Protein AF-0000000083435260 (afdb_homodimer)

Nearest PDB structures (foldseek):
  2j3t-assembly1_D  TM=7.917E-01  e=2.035E-07  Homo sapiens
  3t1q-assembly1_B  TM=6.056E-01  e=2.292E-03  Thermus thermophilus HB8
  3t1r-assembly2_C  TM=6.112E-01  e=1.069E-03  Thermus thermophilus HB8
  3t1x-assembly1_A-2  TM=5.931E-01  e=9.506E-04  Thermus thermophilus HB8
  1j3w-assembly1_B  TM=6.235E-01  e=2.038E-03  Thermus thermophilus HB8

Foldseek 3Di:
DWAKKWKAAQVQATDDIDGPDPPHDDDDPVVNRVVSNVQNVQQVVQQVVDPDGDNGDQKDDDPFWIKGWDADPNRMIMIIIGGPVQDSVNVVVVVVVCVVCVVPVVVVVVVVVD/DWAKKWKAAQVQATDDIDGPDPPHDDDDPVVNRVVSNVQNVQQVVQQVVDPDGDNGDQKDDDPFWIKGWDADPNRMIMIIIGGPVCDSVNVVVVVVVCVVCVVVVVVVVVVVVD

Organism: Bremia lactucae (NCBI:txid4779)

Sequence (228 aa):
MLFSLYIINKAGGLVYQQDLSPLAPKLSSNDHLRLGSTFHSMHAIAALAAPTNSGGIDSLETSTFRLQCLQTLTGIKFFITAALVYNIVLLEPILRVGDANPLQSLQHQSQSIYMLFSLYIINKAGGLVYQQDLSPLAPKLSSNDHLRLGSTFHSMHAIAALAAPTNSGGIDSLETSTFRLQCLQTLTGIKFFITAALVYNIVLLEPILRVGDANPLQSLQHQSQSIY

Secon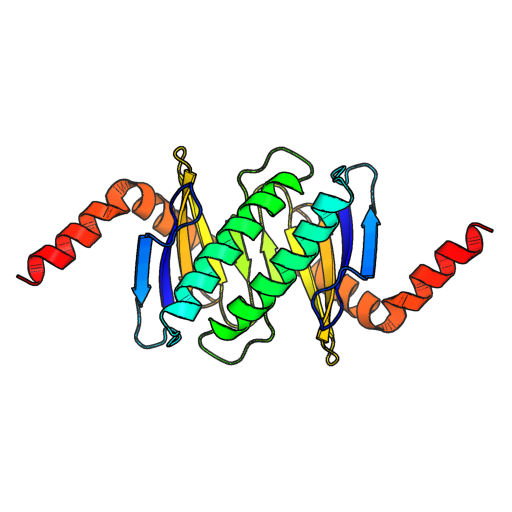dary structure (DSSP, 8-state):
-EEEEEEE-TTS-EEEEEE-STTS----HHHHHHHHHHHHHHHHHHHHTSSS---SEEEEEESS-EEEEEE-TTS-EEEEEE-TTS-HHHHHHHHHHHHHSHHHHHHHHHHTT-/-EEEEEEE-TTS-EEEEEE-STTS----HHHHHHHHHHHHHHHHHHHHTSSS----EEEEEESS-EEEEEE-TTS-EEEEEE-TTS-HHHHHHHHHHHHHSHHHHHHHHHHTT-

InterPro domains:
  IPR007233 Trafficking protein particle complex subunit [PF04099] (3-83)
  IPR007233 Trafficking protein particle complex subunit [PTHR23249] (2-84)
  IPR007233 Trafficking protein particle complex subunit [SM01399] (2-106)
  IPR011012 Longin-like domain superfamily [SSF64356] (3-84)

pLDDT: mean 81.81, std 23.99, range [28.19, 98.81]

Radius of gyration: 18.2 Å; Cα contacts (8 Å, |Δi|>4): 423; chains: 2; bounding box: 41×62×37 Å

Structure (mmCIF, N/CA/C/O backbone):
data_AF-0000000083435260-model_v1
#
loop_
_entity.id
_entity.type
_entity.pdbx_description
1 polymer 'Trafficking protein particle complex subunit'
#
loop_
_atom_site.group_PDB
_atom_site.id
_atom_site.type_symbol
_atom_site.label_atom_id
_atom_site.label_alt_id
_atom_site.label_comp_id
_atom_site.label_asym_id
_atom_site.label_entity_id
_atom_site.label_seq_id
_atom_site.pdbx_PDB_ins_code
_atom_site.Cartn_x
_atom_site.Cartn_y
_atom_site.Cartn_z
_atom_site.occupancy
_atom_site.B_iso_or_equiv
_atom_site.auth_seq_id
_atom_site.auth_comp_id
_atom_site.auth_asym_id
_atom_site.auth_atom_id
_atom_site.pdbx_PDB_model_num
ATOM 1 N N . MET A 1 1 ? 0.155 7.91 18.312 1 87.25 1 MET A N 1
ATOM 2 C CA . MET A 1 1 ? 0.175 9.258 17.734 1 87.25 1 MET A CA 1
ATOM 3 C C . MET A 1 1 ? -0.28 9.234 16.281 1 87.25 1 MET A C 1
ATOM 5 O O . MET A 1 1 ? 0.116 8.359 15.516 1 87.25 1 MET A O 1
ATOM 9 N N . LEU A 1 2 ? -1.187 10.148 15.953 1 90.62 2 LEU A N 1
ATOM 10 C CA . LEU A 1 2 ? -1.714 10.289 14.602 1 90.62 2 LEU A CA 1
ATOM 11 C C . LEU A 1 2 ? -0.931 11.336 13.82 1 90.62 2 LEU A C 1
ATOM 13 O O . LEU A 1 2 ? -0.544 12.367 14.367 1 90.62 2 LEU A O 1
ATOM 17 N N . PHE A 1 3 ? -0.729 11.062 12.578 1 95.62 3 PHE A N 1
ATOM 18 C CA . PHE A 1 3 ? 0.102 11.977 11.797 1 95.62 3 PHE A CA 1
ATOM 19 C C . PHE A 1 3 ? -0.744 12.766 10.812 1 95.62 3 PHE A C 1
ATOM 21 O O . PHE A 1 3 ? -0.75 14 10.844 1 95.62 3 PHE A O 1
ATOM 28 N N . SER A 1 4 ? -1.44 12.109 9.914 1 95.75 4 SER A N 1
ATOM 29 C CA . SER A 1 4 ? -2.18 12.812 8.867 1 95.75 4 SER A CA 1
ATOM 30 C C . SER A 1 4 ? -3.455 12.062 8.492 1 95.75 4 SER A C 1
ATOM 32 O O . SER A 1 4 ? -3.521 10.836 8.617 1 95.75 4 SER A O 1
ATOM 34 N N . LEU A 1 5 ? -4.43 12.859 8.023 1 94.88 5 LEU A N 1
ATOM 35 C CA . LEU A 1 5 ? -5.699 12.352 7.508 1 94.88 5 LEU A CA 1
ATOM 36 C C . LEU A 1 5 ? -5.859 12.695 6.031 1 94.88 5 LEU A C 1
ATOM 38 O O . LEU A 1 5 ? -5.562 13.812 5.613 1 94.88 5 LEU A O 1
ATOM 42 N N . TYR A 1 6 ? -6.293 11.719 5.27 1 97.25 6 TYR A N 1
ATOM 43 C CA . TYR A 1 6 ? -6.543 11.906 3.844 1 97.25 6 TYR A CA 1
ATOM 44 C C . TYR A 1 6 ? -7.938 11.422 3.465 1 97.25 6 TYR A C 1
ATOM 46 O O . TYR A 1 6 ? -8.414 10.414 3.984 1 97.25 6 TYR A O 1
ATOM 54 N N . ILE A 1 7 ? -8.531 12.133 2.51 1 96.38 7 ILE A N 1
ATOM 55 C CA . ILE A 1 7 ? -9.781 11.703 1.905 1 96.38 7 ILE A CA 1
ATOM 56 C C . ILE A 1 7 ? -9.656 11.711 0.384 1 96.38 7 ILE A C 1
ATOM 58 O O . ILE A 1 7 ? -9.273 12.727 -0.207 1 96.38 7 ILE A O 1
ATOM 62 N N . ILE A 1 8 ? -9.969 10.609 -0.188 1 98.31 8 ILE A N 1
ATOM 63 C CA . ILE A 1 8 ? -9.891 10.445 -1.636 1 98.31 8 ILE A CA 1
ATOM 64 C C . ILE A 1 8 ? -11.273 10.094 -2.189 1 98.31 8 ILE A C 1
ATOM 66 O O . ILE A 1 8 ? -11.961 9.219 -1.654 1 98.31 8 ILE A O 1
ATOM 70 N N . ASN A 1 9 ? -11.656 10.789 -3.25 1 97.75 9 ASN A N 1
ATOM 71 C CA . ASN A 1 9 ? -12.953 10.469 -3.83 1 97.75 9 ASN A CA 1
ATOM 72 C 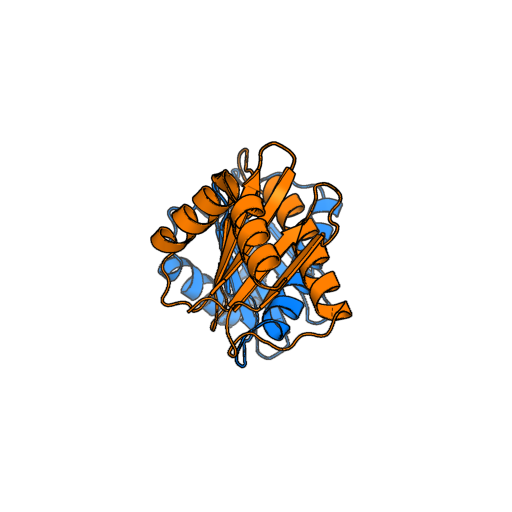C . ASN A 1 9 ? -12.875 9.242 -4.742 1 97.75 9 ASN A C 1
ATOM 74 O O . ASN A 1 9 ? -11.805 8.664 -4.914 1 97.75 9 ASN A O 1
ATOM 78 N N . LYS A 1 10 ? -14.047 8.891 -5.352 1 96.56 10 LYS A N 1
ATOM 79 C CA . LYS A 1 10 ? -14.156 7.648 -6.117 1 96.56 10 LYS A CA 1
ATOM 80 C C . LYS A 1 10 ? -13.312 7.711 -7.387 1 96.56 10 LYS A C 1
ATOM 82 O O . LYS A 1 10 ? -12.867 6.68 -7.895 1 96.56 10 LYS A O 1
ATOM 87 N N . ALA A 1 11 ? -13.016 8.922 -7.855 1 97.5 11 ALA A N 1
ATOM 88 C CA . ALA A 1 11 ? -12.266 9.094 -9.094 1 97.5 11 ALA A CA 1
ATOM 89 C C . ALA A 1 11 ? -10.766 9.125 -8.82 1 97.5 11 ALA A C 1
ATOM 91 O O . ALA A 1 11 ? -9.953 9.188 -9.758 1 97.5 11 ALA A O 1
ATOM 92 N N . GLY A 1 12 ? -10.344 9.094 -7.582 1 97.56 12 GLY A N 1
ATOM 93 C CA . GLY A 1 12 ? -8.938 9.07 -7.219 1 97.56 12 GLY A CA 1
ATOM 94 C C . GLY A 1 12 ? -8.383 10.445 -6.887 1 97.56 12 GLY A C 1
ATOM 95 O O . GLY A 1 12 ? -7.176 10.602 -6.672 1 97.56 12 GLY A O 1
ATOM 96 N N . GLY A 1 13 ? -9.211 11.383 -6.742 1 98.12 13 GLY A N 1
ATOM 97 C CA . GLY A 1 13 ? -8.781 12.734 -6.41 1 98.12 13 GLY A CA 1
ATOM 98 C C . GLY A 1 13 ? -8.617 12.961 -4.918 1 98.12 13 GLY A C 1
ATOM 99 O O . GLY A 1 13 ? -9.477 12.562 -4.129 1 98.12 13 GLY A O 1
ATOM 100 N N . LEU A 1 14 ? -7.59 13.617 -4.523 1 98.19 14 LEU A N 1
ATOM 101 C CA . LEU A 1 14 ? -7.398 14.023 -3.135 1 98.19 14 LEU A CA 1
ATOM 102 C C . LEU A 1 14 ? -8.312 15.188 -2.775 1 98.19 14 LEU A C 1
ATOM 104 O O . LEU A 1 14 ? -8.117 16.312 -3.246 1 98.19 14 LEU A O 1
ATOM 108 N N . VAL A 1 15 ? -9.234 14.898 -1.899 1 97.31 15 VAL A N 1
ATOM 109 C CA . VAL A 1 15 ? -10.266 15.883 -1.592 1 97.31 15 VAL A CA 1
ATOM 110 C C . VAL A 1 15 ? -9.898 16.641 -0.318 1 97.31 15 VAL A C 1
ATOM 112 O O . VAL A 1 15 ? -10.344 17.781 -0.117 1 97.31 15 VAL A O 1
ATOM 115 N N . TYR A 1 16 ? -9.156 15.992 0.531 1 96.12 16 TYR A N 1
ATOM 116 C CA . TYR A 1 16 ? -8.859 16.578 1.837 1 96.12 16 TYR A CA 1
ATOM 117 C C . TYR A 1 16 ? -7.59 15.977 2.426 1 96.12 16 TYR A C 1
ATOM 119 O O . TYR A 1 16 ? -7.34 14.773 2.289 1 96.12 16 TYR A O 1
ATOM 127 N N . GLN A 1 17 ? -6.805 16.828 2.947 1 97.38 17 GLN A N 1
ATOM 128 C CA . GLN A 1 17 ? -5.609 16.422 3.676 1 97.38 17 GLN A CA 1
ATOM 129 C C . GLN A 1 17 ? -5.383 17.297 4.906 1 97.38 17 GLN A C 1
ATOM 131 O O . GLN A 1 17 ? -5.547 18.516 4.844 1 97.38 17 GLN A O 1
ATOM 136 N N . GLN A 1 18 ? -5.105 16.672 6.047 1 95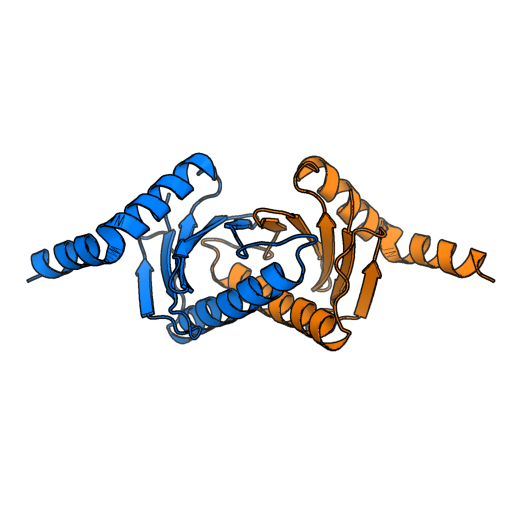.25 18 GLN A N 1
ATOM 137 C CA . GLN A 1 18 ? -4.84 17.422 7.266 1 95.25 18 GLN A CA 1
ATOM 138 C C . GLN A 1 18 ? -3.764 16.75 8.109 1 95.25 18 GLN A C 1
ATOM 140 O O . GLN A 1 18 ? -3.828 15.547 8.359 1 95.25 18 GLN A O 1
ATOM 145 N N . ASP A 1 19 ? -2.789 17.562 8.539 1 95.69 19 ASP A N 1
ATOM 146 C CA . ASP A 1 19 ? -1.837 17.078 9.531 1 95.69 19 ASP A CA 1
ATOM 147 C C . ASP A 1 19 ? -2.438 17.109 10.938 1 95.69 19 ASP A C 1
ATOM 149 O O . ASP A 1 19 ? -2.93 18.156 11.383 1 95.69 19 ASP A O 1
ATOM 153 N N . LEU A 1 20 ? -2.359 16.016 11.641 1 93 20 LEU A N 1
ATOM 154 C CA . LEU A 1 20 ? -3.043 15.875 12.922 1 93 20 LEU A CA 1
ATOM 155 C C . LEU A 1 20 ? -2.084 16.125 14.078 1 93 20 LEU A C 1
ATOM 157 O O . LEU A 1 20 ? -2.51 16.219 15.234 1 93 20 LEU A O 1
ATOM 161 N N . SER A 1 21 ? -0.852 16.188 13.828 1 90.88 21 SER A N 1
ATOM 162 C CA . SER A 1 21 ? 0.165 16.453 14.844 1 90.88 21 SER A CA 1
ATOM 163 C C . SER A 1 21 ? 1.384 17.141 14.242 1 90.88 21 SER A C 1
ATOM 165 O O . SER A 1 21 ? 1.621 17.047 13.031 1 90.88 21 SER A O 1
ATOM 167 N N . PRO A 1 22 ? 2.137 17.844 15.086 1 94.25 22 PRO A N 1
ATOM 168 C CA . PRO A 1 22 ? 3.354 18.484 14.586 1 94.25 22 PRO A CA 1
ATOM 169 C C . PRO A 1 22 ? 4.391 17.484 14.086 1 94.25 22 PRO A C 1
ATOM 171 O O . PRO A 1 22 ? 5.336 17.859 13.391 1 94.25 22 PRO A O 1
ATOM 174 N N . LEU A 1 23 ? 4.207 16.219 14.383 1 92.19 23 LEU A N 1
ATOM 175 C CA . LEU A 1 23 ? 5.164 15.195 13.984 1 92.19 23 LEU A CA 1
ATOM 176 C C . LEU A 1 23 ? 4.832 14.648 12.602 1 92.19 23 LEU A C 1
ATOM 178 O O . LEU A 1 23 ? 5.59 13.844 12.055 1 92.19 23 LEU A O 1
ATOM 182 N N . ALA A 1 24 ? 3.781 15.133 12.109 1 95.31 24 ALA A N 1
ATOM 183 C CA . ALA A 1 24 ? 3.443 14.727 10.75 1 95.31 24 ALA A CA 1
ATOM 184 C C . ALA A 1 24 ? 4.512 15.188 9.758 1 95.31 24 ALA A C 1
ATOM 186 O O . ALA A 1 24 ? 5.016 16.312 9.852 1 95.31 24 ALA A O 1
ATOM 187 N N . PRO A 1 25 ? 4.816 14.234 8.805 1 95.25 25 PRO A N 1
ATOM 188 C CA . PRO A 1 25 ? 5.797 14.656 7.801 1 95.25 25 PRO A CA 1
ATOM 189 C C . PRO A 1 25 ? 5.344 15.883 7.016 1 95.25 25 PRO A C 1
ATOM 191 O O . PRO A 1 25 ? 4.156 16.031 6.715 1 95.25 25 PRO A O 1
ATOM 194 N N . LYS A 1 26 ? 6.328 16.75 6.73 1 94.25 26 LYS A N 1
ATOM 195 C CA . LYS A 1 26 ? 6.023 17.938 5.941 1 94.25 26 LYS A CA 1
ATOM 196 C C . LYS A 1 26 ? 6.184 17.672 4.449 1 94.25 26 LYS A C 1
ATOM 198 O O . LYS A 1 26 ? 7.238 17.938 3.871 1 94.25 26 LYS A O 1
ATOM 203 N N . LEU A 1 27 ? 5.137 17.25 3.793 1 97.19 27 LEU A N 1
ATOM 204 C CA . LEU A 1 27 ? 5.113 16.969 2.363 1 97.19 27 LEU A CA 1
ATOM 205 C C . LEU A 1 27 ? 4.688 18.203 1.569 1 97.19 27 LEU A C 1
ATOM 207 O O . LEU A 1 27 ? 3.947 19.047 2.076 1 97.19 27 LEU A O 1
ATOM 211 N N . SER A 1 28 ? 5.207 18.297 0.371 1 97.69 28 SER A N 1
ATOM 212 C CA . SER A 1 28 ? 4.703 19.328 -0.536 1 97.69 28 SER A CA 1
ATOM 213 C C . SER A 1 28 ? 3.279 19.016 -0.986 1 97.69 28 SER A C 1
ATOM 215 O O . SER A 1 28 ? 2.812 17.875 -0.854 1 97.69 28 SER A O 1
ATOM 217 N N . SER A 1 29 ? 2.613 19.984 -1.55 1 97.19 29 SER A N 1
ATOM 218 C CA . SER A 1 29 ? 1.283 19.766 -2.109 1 97.19 29 SER A CA 1
ATOM 219 C C . SER A 1 29 ? 1.306 18.688 -3.189 1 97.19 29 SER A C 1
ATOM 221 O O . SER A 1 29 ? 0.417 17.828 -3.242 1 97.19 29 SER A O 1
ATOM 223 N N . ASN A 1 30 ? 2.316 18.781 -3.986 1 97.19 30 ASN A N 1
ATOM 224 C CA . ASN A 1 30 ? 2.463 17.797 -5.039 1 97.19 30 ASN A CA 1
ATOM 225 C C . ASN A 1 30 ? 2.658 16.391 -4.465 1 97.19 30 ASN A C 1
ATOM 227 O O . ASN A 1 30 ? 2.133 15.414 -5.004 1 97.19 30 ASN A O 1
ATOM 231 N N . ASP A 1 31 ? 3.383 16.266 -3.355 1 98.19 31 ASP A N 1
ATOM 232 C CA . ASP A 1 31 ? 3.619 14.961 -2.734 1 98.19 31 ASP A CA 1
ATOM 233 C C . ASP A 1 31 ? 2.338 14.406 -2.111 1 98.19 31 ASP A C 1
ATOM 235 O O . ASP A 1 31 ? 2.096 13.195 -2.145 1 98.19 31 ASP A O 1
ATOM 239 N N . HIS A 1 32 ? 1.536 15.258 -1.542 1 98.38 32 HIS A N 1
ATOM 240 C CA . HIS A 1 32 ? 0.242 14.82 -1.031 1 98.38 32 HIS A CA 1
ATOM 241 C C . HIS A 1 32 ? -0.64 14.281 -2.152 1 98.38 32 HIS A C 1
ATOM 243 O O . HIS A 1 32 ? -1.275 13.242 -2 1 98.38 32 HIS A O 1
ATOM 249 N N . LEU A 1 33 ? -0.598 15.016 -3.254 1 98.44 33 LEU A N 1
ATOM 250 C CA . LEU A 1 33 ? -1.378 14.586 -4.41 1 98.44 33 LEU A CA 1
ATOM 251 C C . LEU A 1 33 ? -0.883 13.234 -4.926 1 98.44 33 LEU A C 1
ATOM 253 O O . LEU A 1 33 ? -1.687 12.359 -5.25 1 98.44 33 LEU A O 1
ATOM 257 N N . ARG A 1 34 ? 0.406 13.125 -5 1 98.56 34 ARG A N 1
ATOM 258 C CA . ARG A 1 34 ? 1.015 11.867 -5.43 1 98.56 34 ARG A CA 1
ATOM 259 C C . ARG A 1 34 ? 0.643 10.727 -4.484 1 98.56 34 ARG A C 1
ATOM 261 O O . ARG A 1 34 ? 0.301 9.633 -4.934 1 98.56 34 ARG A O 1
ATOM 268 N N . LEU A 1 35 ? 0.691 10.945 -3.215 1 98.62 35 LEU A N 1
ATOM 269 C CA . LEU A 1 35 ? 0.348 9.938 -2.219 1 98.62 35 LEU A CA 1
ATOM 270 C C . LEU A 1 35 ? -1.094 9.469 -2.391 1 98.62 35 LEU A C 1
ATOM 272 O O . LEU A 1 35 ? -1.363 8.266 -2.406 1 98.62 35 LEU A O 1
ATOM 276 N N . GLY A 1 36 ? -1.958 10.453 -2.594 1 98.62 36 GLY A N 1
ATOM 277 C CA . GLY A 1 36 ? -3.361 10.117 -2.777 1 98.62 36 GLY A CA 1
ATOM 278 C C . GLY A 1 36 ? -3.619 9.312 -4.035 1 98.62 36 GLY A C 1
ATOM 279 O O . GLY A 1 36 ? -4.309 8.289 -3.992 1 98.62 36 GLY A O 1
ATOM 280 N N . SER A 1 37 ? -3.061 9.75 -5.094 1 98.69 37 SER A N 1
ATOM 281 C CA . SER A 1 37 ? -3.311 9.109 -6.383 1 98.69 37 SER A CA 1
ATOM 282 C C . SER A 1 37 ? -2.695 7.719 -6.438 1 98.69 37 SER A C 1
ATOM 284 O O . SER A 1 37 ? -3.32 6.777 -6.926 1 98.69 37 SER A O 1
ATOM 286 N N . THR A 1 38 ? -1.497 7.555 -5.98 1 98.62 38 THR A N 1
ATOM 287 C CA . THR A 1 38 ? -0.836 6.254 -5.992 1 98.62 38 THR A CA 1
ATOM 288 C C . THR A 1 38 ? -1.547 5.277 -5.062 1 98.62 38 THR A C 1
ATOM 290 O O . THR A 1 38 ? -1.682 4.094 -5.379 1 98.62 38 THR A O 1
ATOM 293 N N . PHE A 1 39 ? -1.992 5.758 -3.939 1 98.69 39 PHE A N 1
ATOM 294 C CA . PHE A 1 39 ? -2.764 4.91 -3.039 1 98.69 39 PHE A CA 1
ATOM 295 C C . PHE A 1 39 ? -4.039 4.426 -3.713 1 98.69 39 PHE A C 1
ATOM 297 O O . PHE A 1 39 ? -4.391 3.248 -3.613 1 98.69 39 PHE A O 1
ATOM 304 N N . HIS A 1 40 ? -4.691 5.359 -4.348 1 98.81 40 HIS A N 1
ATOM 305 C CA . HIS A 1 40 ? -5.914 4.992 -5.051 1 98.81 40 HIS A CA 1
ATOM 306 C C . HIS A 1 40 ? -5.656 3.871 -6.055 1 98.81 40 HIS A C 1
ATOM 308 O O . HIS A 1 40 ? -6.395 2.887 -6.098 1 98.81 40 HIS A O 1
ATOM 314 N N . SER A 1 41 ? -4.668 4.047 -6.863 1 98.62 41 SER A N 1
ATOM 315 C CA . SER A 1 41 ? -4.324 3.043 -7.863 1 98.62 41 SER A CA 1
ATOM 316 C C . SER A 1 41 ? -3.957 1.714 -7.211 1 98.62 41 SER A C 1
ATOM 318 O O . SER A 1 41 ? -4.379 0.652 -7.672 1 98.62 41 SER A O 1
ATOM 320 N N . MET A 1 42 ? -3.199 1.761 -6.148 1 98.5 42 MET A N 1
ATOM 321 C CA . MET A 1 42 ? -2.773 0.562 -5.434 1 98.5 42 MET A CA 1
ATOM 322 C C . MET A 1 42 ? -3.965 -0.146 -4.797 1 98.5 42 MET A C 1
ATOM 324 O O . MET A 1 42 ? -4.062 -1.373 -4.848 1 98.5 42 MET A O 1
ATOM 328 N N . HIS A 1 43 ? -4.816 0.644 -4.172 1 98.56 43 HIS A N 1
ATOM 329 C CA . HIS A 1 43 ? -6.043 0.119 -3.586 1 98.56 43 HIS A CA 1
ATOM 330 C C . HIS A 1 43 ? -6.855 -0.665 -4.613 1 98.56 43 HIS A C 1
ATOM 332 O O . HIS A 1 43 ? -7.312 -1.774 -4.332 1 98.56 43 HIS A O 1
ATOM 338 N N . ALA A 1 44 ? -7.004 -0.103 -5.746 1 97.94 44 ALA A N 1
ATOM 339 C CA . ALA A 1 44 ? -7.785 -0.732 -6.812 1 97.94 44 ALA A CA 1
ATOM 340 C C . ALA A 1 44 ? -7.125 -2.025 -7.281 1 97.94 44 ALA A C 1
ATOM 342 O O . ALA A 1 44 ? -7.785 -3.059 -7.402 1 97.94 44 ALA A O 1
ATOM 343 N N . ILE A 1 45 ? -5.879 -1.983 -7.57 1 98.38 45 ILE A N 1
ATOM 344 C CA . ILE A 1 45 ? -5.223 -3.162 -8.125 1 98.38 45 ILE A CA 1
ATOM 345 C C . ILE A 1 45 ? -5.086 -4.234 -7.043 1 98.38 45 ILE A C 1
ATOM 347 O O . ILE A 1 45 ? -5.129 -5.43 -7.336 1 98.38 45 ILE A O 1
ATOM 351 N N . ALA A 1 46 ? -4.949 -3.854 -5.793 1 98.25 46 ALA A N 1
ATOM 352 C CA . ALA A 1 46 ? -4.938 -4.82 -4.695 1 98.25 46 ALA A CA 1
ATOM 353 C C . ALA A 1 46 ? -6.254 -5.586 -4.625 1 98.25 46 ALA A C 1
ATOM 355 O O . ALA A 1 46 ? -6.266 -6.789 -4.352 1 98.25 46 ALA A O 1
ATOM 356 N N . ALA A 1 47 ? -7.344 -4.852 -4.855 1 97.38 47 ALA A N 1
ATOM 357 C CA . ALA A 1 47 ? -8.641 -5.523 -4.879 1 97.38 47 ALA A CA 1
ATOM 358 C C . ALA A 1 47 ? -8.695 -6.562 -5.996 1 97.38 47 ALA A C 1
ATOM 360 O O . ALA A 1 47 ? -9.203 -7.668 -5.797 1 97.38 47 ALA A O 1
ATOM 361 N N . LEU A 1 48 ? -8.172 -6.176 -7.113 1 96.44 48 LEU A N 1
ATOM 362 C CA . LEU A 1 48 ? -8.156 -7.07 -8.266 1 96.44 48 LEU A CA 1
ATOM 363 C C . LEU A 1 48 ? -7.246 -8.273 -8.008 1 96.44 48 LEU A C 1
ATOM 365 O O . LEU A 1 48 ? -7.527 -9.375 -8.469 1 96.44 48 LEU A O 1
ATOM 369 N N . ALA A 1 49 ? -6.16 -8.07 -7.258 1 97.19 49 ALA A N 1
ATOM 370 C CA . ALA A 1 49 ? -5.137 -9.086 -7.031 1 97.19 49 ALA A CA 1
ATOM 371 C C . ALA A 1 49 ? -5.523 -10.008 -5.875 1 97.19 49 ALA A C 1
ATOM 373 O O . ALA A 1 49 ? -4.73 -10.844 -5.449 1 97.19 49 ALA A O 1
ATOM 374 N N . ALA A 1 50 ? -6.66 -9.852 -5.328 1 96.38 50 ALA A N 1
ATOM 375 C CA . ALA A 1 50 ? -7.125 -10.68 -4.219 1 96.38 50 ALA A CA 1
ATOM 376 C C . ALA A 1 50 ? -7.582 -12.047 -4.703 1 96.38 50 ALA A C 1
ATOM 378 O O . ALA A 1 50 ? -8.148 -12.172 -5.793 1 96.38 50 ALA A O 1
ATOM 379 N N . PRO A 1 51 ? -7.324 -13.094 -3.938 1 94.69 51 PRO A N 1
ATOM 380 C CA . PRO A 1 51 ? -7.758 -14.438 -4.332 1 94.69 51 PRO A CA 1
ATOM 381 C C . PRO A 1 51 ? -9.273 -14.586 -4.355 1 94.69 51 PRO A C 1
ATOM 383 O O . PRO A 1 51 ? -9.805 -15.477 -5.027 1 94.69 51 PRO A O 1
ATOM 386 N N . THR A 1 52 ? -9.922 -13.812 -3.516 1 94.06 52 THR A N 1
ATOM 387 C CA . THR A 1 52 ? -11.375 -13.703 -3.486 1 94.06 52 THR A CA 1
ATOM 388 C C . THR A 1 52 ? -11.805 -12.242 -3.469 1 94.06 52 THR A C 1
ATOM 390 O O . THR A 1 52 ? -10.961 -11.344 -3.451 1 94.06 52 THR A O 1
ATOM 393 N N . ASN A 1 53 ? -13.055 -12.016 -3.477 1 93.12 53 ASN A N 1
ATOM 394 C CA . ASN A 1 53 ? -13.523 -10.633 -3.463 1 93.12 53 ASN A CA 1
ATOM 395 C C . ASN A 1 53 ? -12.953 -9.859 -2.279 1 93.12 53 ASN A C 1
ATOM 397 O O . ASN A 1 53 ? -12.945 -10.352 -1.151 1 93.12 53 ASN A O 1
ATOM 401 N N . SER A 1 54 ? -12.43 -8.719 -2.605 1 92.94 54 SER A N 1
ATOM 402 C CA . SER A 1 54 ? -11.867 -7.836 -1.594 1 92.94 54 SER A CA 1
ATOM 403 C C . SER A 1 54 ? -12.211 -6.379 -1.879 1 92.94 54 SER A C 1
ATOM 405 O O . SER A 1 54 ? -12.359 -5.984 -3.037 1 92.94 54 SER A O 1
ATOM 407 N N . GLY A 1 55 ? -12.281 -5.598 -0.876 1 94.44 55 GLY A N 1
ATOM 408 C CA . GLY A 1 55 ? -12.586 -4.184 -1.013 1 94.44 55 GLY A CA 1
ATOM 409 C C . GLY A 1 55 ? -11.352 -3.332 -1.259 1 94.44 55 GLY A C 1
ATOM 410 O O . GLY A 1 55 ? -11.461 -2.129 -1.503 1 94.44 55 GLY A O 1
ATOM 411 N N . GLY A 1 56 ? -10.203 -3.953 -1.217 1 97.31 56 GLY A N 1
ATOM 412 C CA . GLY A 1 56 ? -8.969 -3.188 -1.345 1 97.31 56 GLY A CA 1
ATOM 413 C C . GLY A 1 56 ? -8.133 -3.186 -0.079 1 97.31 56 GLY A C 1
ATOM 414 O O . GLY A 1 56 ? -8.188 -4.133 0.709 1 97.31 56 GLY A O 1
ATOM 415 N N . ILE A 1 57 ? -7.359 -2.191 0.061 1 97.88 57 ILE A N 1
ATOM 416 C CA . ILE A 1 57 ? -6.371 -2.137 1.13 1 97.88 57 ILE A CA 1
ATOM 417 C C . ILE A 1 57 ? -7.039 -1.704 2.432 1 97.88 57 ILE A C 1
ATOM 419 O O . ILE A 1 57 ? -7.75 -0.695 2.469 1 97.88 57 ILE A O 1
ATOM 423 N N . ASP A 1 58 ? -6.719 -2.434 3.443 1 95.56 58 ASP A N 1
ATOM 424 C CA . ASP A 1 58 ? -7.168 -2.053 4.777 1 95.56 58 ASP A CA 1
ATOM 425 C C . ASP A 1 58 ? -6.062 -1.335 5.547 1 95.56 58 ASP A C 1
ATOM 427 O O . ASP A 1 58 ? -6.328 -0.385 6.285 1 95.56 58 ASP A O 1
ATOM 431 N N . SER A 1 59 ? -4.855 -1.827 5.348 1 95.25 59 SER A N 1
ATOM 432 C CA . SER A 1 59 ? -3.752 -1.218 6.078 1 95.25 59 SER A CA 1
ATOM 433 C C . SER A 1 59 ? -2.424 -1.442 5.363 1 95.25 59 SER A C 1
ATOM 435 O O . SER A 1 59 ? -2.305 -2.348 4.531 1 95.25 59 SER A O 1
ATOM 437 N N . LEU A 1 60 ? -1.544 -0.596 5.66 1 96.75 60 LEU A N 1
ATOM 438 C CA . LEU A 1 60 ? -0.168 -0.643 5.18 1 96.75 60 LEU A CA 1
ATOM 439 C C . LEU A 1 60 ? 0.809 -0.258 6.285 1 96.75 60 LEU A C 1
ATOM 441 O O . LEU A 1 60 ? 0.525 0.636 7.086 1 96.75 60 LEU A O 1
ATOM 445 N N . GLU A 1 61 ? 2.006 -0.94 6.262 1 95.12 61 GLU A N 1
ATOM 446 C CA . GLU A 1 61 ? 2.973 -0.668 7.32 1 95.12 61 GLU A CA 1
ATOM 447 C C . GLU A 1 61 ? 4.371 -0.457 6.75 1 95.12 61 GLU A C 1
ATOM 449 O O . GLU A 1 61 ? 4.785 -1.164 5.828 1 95.12 61 GLU A O 1
ATOM 454 N N . THR A 1 62 ? 4.973 0.495 7.309 1 96.38 62 THR A N 1
ATOM 455 C CA . THR A 1 62 ? 6.406 0.691 7.133 1 96.38 62 THR A CA 1
ATOM 456 C C . THR A 1 62 ? 7.152 0.439 8.438 1 96.38 62 THR A C 1
ATOM 458 O O . THR A 1 62 ? 6.562 -0.017 9.422 1 96.38 62 THR A O 1
ATOM 461 N N . SER A 1 63 ? 8.445 0.724 8.43 1 93.94 63 SER A N 1
ATOM 462 C CA . SER A 1 63 ? 9.219 0.57 9.656 1 93.94 63 SER A CA 1
ATOM 463 C C . SER A 1 63 ? 8.914 1.69 10.648 1 93.94 63 SER A C 1
ATOM 465 O O . SER A 1 63 ? 9.273 1.603 11.82 1 93.94 63 SER A O 1
ATOM 467 N N . THR A 1 64 ? 8.156 2.746 10.18 1 94.62 64 THR A N 1
ATOM 468 C CA . THR A 1 64 ? 8.07 3.9 11.062 1 94.62 64 THR A CA 1
ATOM 469 C C . THR A 1 64 ? 6.621 4.348 11.227 1 94.62 64 THR A C 1
ATOM 471 O O . THR A 1 64 ? 6.297 5.102 12.148 1 94.62 64 THR A O 1
ATOM 474 N N . PHE A 1 65 ? 5.73 3.85 10.305 1 94.38 65 PHE A N 1
ATOM 475 C CA . PHE A 1 65 ? 4.34 4.25 10.492 1 94.38 65 PHE A CA 1
ATOM 476 C C . PHE A 1 65 ? 3.396 3.223 9.883 1 94.38 65 PHE A C 1
ATOM 478 O O . PHE A 1 65 ? 3.832 2.314 9.172 1 94.38 65 PHE A O 1
ATOM 485 N N . ARG A 1 66 ? 2.129 3.426 10.211 1 94.19 66 ARG A N 1
ATOM 486 C CA . ARG A 1 66 ? 1.029 2.629 9.68 1 94.19 66 ARG A CA 1
ATOM 487 C C . ARG A 1 66 ? -0.026 3.518 9.023 1 94.19 66 ARG A C 1
ATOM 489 O O . ARG A 1 66 ? -0.303 4.617 9.508 1 94.19 66 ARG A O 1
ATOM 496 N N . LEU A 1 67 ? -0.546 2.988 7.918 1 96.06 67 LEU A N 1
ATOM 497 C CA . LEU A 1 67 ? -1.698 3.59 7.258 1 96.06 67 LEU A CA 1
ATOM 498 C C . LEU A 1 67 ? -2.924 2.689 7.371 1 96.06 67 LEU A C 1
ATOM 500 O O . LEU A 1 67 ? -2.855 1.499 7.055 1 96.06 67 LEU A O 1
ATOM 504 N N . GLN A 1 68 ? -3.969 3.234 7.918 1 94.06 68 GLN A N 1
ATOM 505 C CA . GLN A 1 68 ? -5.242 2.533 8.031 1 94.06 68 GLN A CA 1
ATOM 506 C C . GLN A 1 68 ? -6.301 3.172 7.137 1 94.06 68 GLN A C 1
ATOM 508 O O . GLN A 1 68 ? -6.504 4.387 7.176 1 94.06 68 GLN A O 1
ATOM 513 N N . CYS A 1 69 ? -6.98 2.281 6.387 1 96.31 69 CYS A N 1
ATOM 514 C CA . CYS A 1 69 ? -7.914 2.812 5.402 1 96.31 69 CYS A CA 1
ATOM 515 C C . CYS A 1 69 ? -9.32 2.262 5.629 1 96.31 69 CYS A C 1
ATOM 517 O O . CYS A 1 69 ? -9.477 1.104 6.016 1 96.31 69 CYS A O 1
ATOM 519 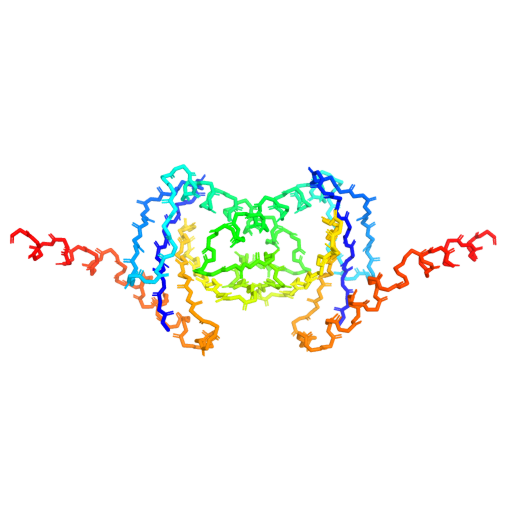N N . LEU A 1 70 ? -10.297 3.088 5.434 1 91.88 70 LEU A N 1
ATOM 520 C CA . LEU A 1 70 ? -11.703 2.713 5.355 1 91.88 70 LEU A CA 1
ATOM 521 C C . LEU A 1 70 ? -12.328 3.236 4.07 1 91.88 70 LEU A C 1
ATOM 523 O O . LEU A 1 70 ? -12.227 4.426 3.76 1 91.88 70 LEU A O 1
ATOM 527 N N . GLN A 1 71 ? -12.883 2.33 3.344 1 93.81 71 GLN A N 1
ATOM 528 C CA . GLN A 1 71 ? -13.609 2.74 2.146 1 93.81 71 GLN A CA 1
ATOM 529 C C . GLN A 1 71 ? -15.125 2.656 2.363 1 93.81 71 GLN A C 1
ATOM 531 O O . GLN A 1 71 ? -15.633 1.63 2.816 1 93.81 71 GLN A O 1
ATOM 536 N N . THR A 1 72 ? -15.836 3.766 2 1 93.44 72 THR A N 1
ATOM 537 C CA . THR A 1 72 ? -17.281 3.764 2.09 1 93.44 72 THR A CA 1
ATOM 538 C C . THR A 1 72 ? -17.906 3.039 0.895 1 93.44 72 THR A C 1
ATOM 540 O O . THR A 1 72 ? -17.203 2.709 -0.065 1 93.44 72 THR A O 1
ATOM 543 N N . LEU A 1 73 ? -19.25 2.82 0.94 1 89.75 73 LEU A N 1
ATOM 544 C CA . LEU A 1 73 ? -19.969 2.146 -0.135 1 89.75 73 LEU A CA 1
ATOM 545 C C . LEU A 1 73 ? -19.922 2.971 -1.418 1 89.75 73 LEU A C 1
ATOM 547 O O . LEU A 1 73 ? -19.922 2.416 -2.518 1 89.75 73 LEU A O 1
ATOM 551 N N . THR A 1 74 ? -19.781 4.309 -1.307 1 93.56 74 THR A N 1
ATOM 552 C CA . THR A 1 74 ? -19.781 5.191 -2.467 1 93.56 74 THR A CA 1
ATOM 553 C C . THR A 1 74 ? -18.391 5.289 -3.076 1 93.56 74 THR A C 1
ATOM 555 O O . THR A 1 74 ? -18.188 5.984 -4.074 1 93.56 74 THR A O 1
ATOM 558 N N . GLY A 1 75 ? -17.469 4.668 -2.482 1 94.25 75 GLY A N 1
ATOM 559 C CA . GLY A 1 75 ? -16.141 4.594 -3.0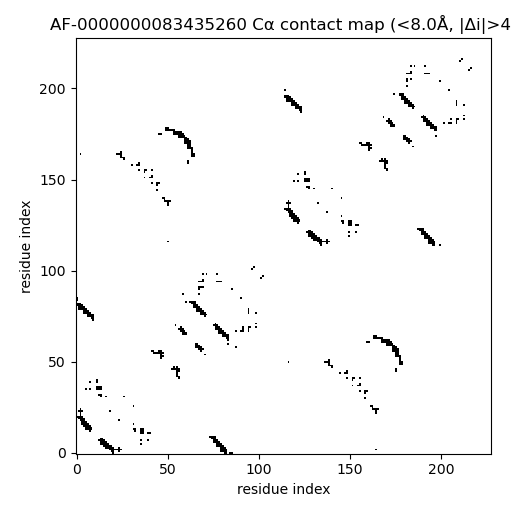61 1 94.25 75 GLY A CA 1
ATOM 560 C C . GLY A 1 75 ? -15.188 5.629 -2.498 1 94.25 75 GLY A C 1
ATOM 561 O O . GLY A 1 75 ? -14.055 5.762 -2.969 1 94.25 75 GLY A O 1
ATOM 562 N N . ILE A 1 76 ? -15.656 6.344 -1.442 1 95.5 76 ILE A N 1
ATOM 563 C CA . ILE A 1 76 ? -14.789 7.316 -0.783 1 95.5 76 ILE A CA 1
ATOM 564 C C . ILE A 1 76 ? -13.828 6.594 0.161 1 95.5 76 ILE A C 1
ATOM 566 O O . ILE A 1 76 ? -14.234 5.703 0.91 1 95.5 76 ILE A O 1
ATOM 570 N N . LYS A 1 77 ? -12.562 6.973 0.08 1 96.56 77 LYS A N 1
ATOM 571 C CA . LYS A 1 77 ? -11.555 6.367 0.94 1 96.56 77 LYS A CA 1
ATOM 572 C C . LYS A 1 77 ? -11.055 7.359 1.988 1 96.56 77 LYS A C 1
ATOM 574 O O . LYS A 1 77 ? -10.656 8.477 1.653 1 96.56 77 LYS A O 1
ATOM 579 N N . PHE A 1 78 ? -11.102 6.934 3.23 1 93 78 PHE A N 1
ATOM 580 C CA . PHE A 1 78 ? -10.477 7.641 4.344 1 93 78 PHE A CA 1
ATOM 581 C C . PHE A 1 78 ? -9.25 6.891 4.848 1 93 78 PHE A C 1
ATOM 583 O O . PHE A 1 78 ? -9.32 5.691 5.125 1 93 78 PHE A O 1
ATOM 590 N N . PHE A 1 79 ? -8.117 7.594 4.84 1 94.25 79 PHE A N 1
ATOM 591 C CA . PHE A 1 79 ? -7.031 6.891 5.516 1 94.25 79 PHE A CA 1
ATOM 592 C C . PHE A 1 79 ? -6.258 7.84 6.426 1 94.25 79 PHE A C 1
ATOM 594 O O . PHE A 1 79 ? -6.266 9.055 6.215 1 94.25 79 PHE A O 1
ATOM 601 N N . ILE A 1 80 ? -5.711 7.234 7.5 1 93.88 80 ILE A N 1
ATOM 602 C CA . ILE A 1 80 ? -4.922 7.934 8.508 1 93.88 80 ILE A CA 1
ATOM 603 C C . ILE A 1 80 ? -3.543 7.289 8.625 1 93.88 80 ILE A C 1
ATOM 605 O O . ILE A 1 80 ? -3.408 6.07 8.508 1 93.88 80 ILE A O 1
ATOM 609 N N . THR A 1 81 ? -2.553 8.094 8.773 1 95.88 81 THR A N 1
ATOM 610 C CA . THR A 1 81 ? -1.228 7.586 9.109 1 95.88 81 THR A CA 1
ATOM 611 C C . THR A 1 81 ? -0.931 7.809 10.594 1 95.88 81 THR A C 1
ATOM 613 O O . THR A 1 81 ? -1.313 8.828 11.164 1 95.88 81 THR A O 1
ATOM 616 N N . ALA A 1 82 ? -0.299 6.812 11.172 1 93.56 82 ALA A N 1
ATOM 617 C CA . ALA A 1 82 ? -0.082 6.855 12.617 1 93.56 82 ALA A CA 1
ATOM 618 C C . ALA A 1 82 ? 1.198 6.117 13 1 93.56 82 ALA A C 1
ATOM 620 O O . ALA A 1 82 ? 1.742 5.352 12.203 1 93.56 82 ALA A O 1
ATOM 621 N N . ALA A 1 83 ? 1.61 6.379 14.219 1 92.44 83 ALA A N 1
ATOM 622 C CA . ALA A 1 83 ? 2.736 5.625 14.766 1 92.44 83 ALA A CA 1
ATOM 623 C C . ALA A 1 83 ? 2.393 4.141 14.891 1 92.44 83 ALA A C 1
ATOM 625 O O . ALA A 1 83 ? 1.225 3.781 15.055 1 92.44 83 ALA A O 1
ATOM 626 N N . LEU A 1 84 ? 3.379 3.305 14.805 1 89.25 84 LEU A N 1
ATOM 627 C CA . LEU A 1 84 ? 3.203 1.857 14.758 1 89.25 84 LEU A CA 1
ATOM 628 C C . LEU A 1 84 ? 2.566 1.35 16.047 1 89.25 84 LEU A C 1
ATOM 630 O O . LEU A 1 84 ? 1.96 0.276 16.062 1 89.25 84 LEU A O 1
ATOM 634 N N . VAL A 1 85 ? 2.752 2.002 17.094 1 78.38 85 VAL A N 1
ATOM 635 C CA . VAL A 1 85 ? 2.252 1.564 18.391 1 78.38 85 VAL A CA 1
ATOM 636 C C . VAL A 1 85 ? 0.728 1.484 18.359 1 78.38 85 VAL A C 1
ATOM 638 O O . VAL A 1 85 ? 0.125 0.696 19.094 1 78.38 85 VAL A O 1
ATOM 641 N N . TYR A 1 86 ? 0.152 2.184 17.453 1 66.56 86 TYR A N 1
ATOM 642 C CA . TYR A 1 86 ? -1.303 2.172 17.344 1 66.56 86 TYR A CA 1
ATOM 643 C C . TYR A 1 86 ? -1.785 0.948 16.578 1 66.56 86 TYR A C 1
ATOM 645 O O . TYR A 1 86 ? -1.313 0.676 15.477 1 66.56 86 TYR A O 1
ATOM 653 N N . ASN A 1 87 ? -2.199 -0.062 17.234 1 57.91 87 ASN A N 1
ATOM 654 C CA . ASN A 1 87 ? -2.67 -1.287 16.609 1 57.91 87 ASN A CA 1
ATOM 655 C C . ASN A 1 87 ? -3.908 -1.034 15.75 1 57.91 87 ASN A C 1
ATOM 657 O O . ASN A 1 87 ? -4.609 -0.039 15.945 1 57.91 87 ASN A O 1
ATOM 661 N N . ILE A 1 88 ? -4.098 -1.812 14.742 1 56 88 ILE A N 1
ATOM 662 C CA . ILE A 1 88 ? -5.203 -1.765 13.789 1 56 88 ILE A CA 1
ATOM 663 C C . ILE A 1 88 ? -6.523 -1.622 14.539 1 56 88 ILE A C 1
ATOM 665 O O . ILE A 1 88 ? -7.402 -0.859 14.125 1 56 88 ILE A O 1
ATOM 669 N N . VAL A 1 89 ? -6.57 -2.301 15.57 1 50.19 89 VAL A N 1
ATOM 670 C CA . VAL A 1 89 ? -7.809 -2.367 16.344 1 50.19 89 VAL A CA 1
ATOM 671 C C . VAL A 1 89 ? -8.172 -0.974 16.844 1 50.19 89 VAL A C 1
ATOM 673 O O . VAL A 1 89 ? -9.359 -0.623 16.906 1 50.19 89 VAL A O 1
ATOM 676 N N . LEU A 1 90 ? -7.273 -0.192 17.078 1 45.25 90 LEU A N 1
ATOM 677 C CA . LEU A 1 90 ? -7.535 1.13 17.641 1 45.25 90 LEU A CA 1
ATOM 678 C C . LEU A 1 90 ? -7.828 2.139 16.531 1 45.25 90 LEU A C 1
ATOM 680 O O . LEU A 1 90 ? -8.57 3.098 16.734 1 45.25 90 LEU A O 1
ATOM 684 N N . LEU A 1 91 ? -7.375 1.893 15.32 1 46.41 91 LEU A N 1
ATOM 685 C CA . LEU A 1 91 ? -7.492 2.887 14.258 1 46.41 91 LEU A CA 1
ATOM 686 C C . LEU A 1 91 ? -8.781 2.684 13.461 1 46.41 91 LEU A C 1
ATOM 688 O O . LEU A 1 91 ? -9.375 3.648 12.977 1 46.41 91 LEU A O 1
ATOM 692 N N . GLU A 1 92 ? -9.281 1.454 13.336 1 50.72 92 GLU A N 1
ATOM 693 C CA . GLU A 1 92 ? -10.477 1.143 12.562 1 50.72 92 GLU A CA 1
ATOM 694 C C . GLU A 1 92 ? -11.703 1.865 13.117 1 50.72 92 GLU A C 1
ATOM 696 O O . GLU A 1 92 ? -12.469 2.469 12.359 1 50.72 92 GLU A O 1
ATOM 701 N N . PRO A 1 93 ? -11.867 1.781 14.398 1 39.59 93 PRO A N 1
ATOM 702 C CA . PRO A 1 93 ? -12.984 2.539 14.961 1 39.59 93 PRO A CA 1
ATOM 703 C C . PRO A 1 93 ? -12.891 4.035 14.68 1 39.59 93 PRO A C 1
ATOM 705 O O . PRO A 1 93 ? -13.914 4.695 14.461 1 39.59 93 PRO A O 1
ATOM 708 N N . ILE A 1 94 ? -11.75 4.535 14.625 1 42.75 94 ILE A N 1
ATOM 709 C CA . ILE A 1 94 ? -11.562 5.957 14.375 1 42.75 94 ILE A CA 1
ATOM 710 C C . ILE A 1 94 ? -11.984 6.289 12.945 1 42.75 94 ILE A C 1
ATOM 712 O O . ILE A 1 94 ? -12.664 7.293 12.711 1 42.75 94 ILE A O 1
ATOM 716 N N . LEU A 1 95 ? -11.664 5.453 12.102 1 43.62 95 LEU A N 1
ATOM 717 C CA . LEU A 1 95 ? -12.023 5.672 10.711 1 43.62 95 LEU A CA 1
ATOM 718 C C . LEU A 1 95 ? -13.516 5.461 10.492 1 43.62 95 LEU A C 1
ATOM 720 O O . LEU A 1 95 ? -14.141 6.164 9.695 1 43.62 95 LEU A O 1
ATOM 724 N N . ARG A 1 96 ? -14.008 4.379 11.031 1 47.31 96 ARG A N 1
ATOM 725 C CA . ARG A 1 96 ? -15.438 4.113 10.922 1 47.31 96 ARG A CA 1
ATOM 726 C C . ARG A 1 96 ? -16.25 5.266 11.5 1 47.31 96 ARG A C 1
ATOM 728 O O . ARG A 1 96 ? -17.297 5.625 10.945 1 47.31 96 ARG A O 1
ATOM 735 N N . VAL A 1 97 ? -15.883 5.688 12.688 1 42.06 97 VAL A N 1
ATOM 736 C CA . VAL A 1 97 ? -16.547 6.836 13.297 1 42.06 97 VAL A CA 1
ATOM 737 C C . VAL A 1 97 ? -16.391 8.055 12.391 1 42.06 97 VAL A C 1
ATOM 739 O O . VAL A 1 97 ? -17.312 8.875 12.273 1 42.06 97 VAL A O 1
ATOM 742 N N . GLY A 1 98 ? -15.172 8.18 11.812 1 42.59 98 GLY A N 1
ATOM 743 C CA . GLY A 1 98 ? -14.984 9.25 10.844 1 42.59 98 GLY A CA 1
ATOM 744 C C . GLY A 1 98 ? -15.875 9.109 9.617 1 42.59 98 GLY A C 1
ATOM 745 O O . GLY A 1 98 ? -16.234 10.102 8.992 1 42.59 98 GLY A O 1
ATOM 746 N N . ASP A 1 99 ? -16.031 7.805 9.211 1 43.91 99 ASP A N 1
ATOM 747 C CA . ASP A 1 99 ? -16.953 7.57 8.109 1 43.91 99 ASP A CA 1
ATOM 748 C C . ASP A 1 99 ? -18.375 8.008 8.477 1 43.91 99 ASP A C 1
ATOM 750 O O . ASP A 1 99 ? -19.125 8.477 7.621 1 43.91 99 ASP A O 1
ATOM 754 N N . ALA A 1 100 ? -18.812 7.734 9.75 1 42.47 100 ALA A N 1
ATOM 755 C CA . ALA A 1 100 ? -20.172 8.102 10.164 1 42.47 100 ALA A CA 1
ATOM 756 C C . ALA A 1 100 ? -20.344 9.617 10.156 1 42.47 100 ALA A C 1
ATOM 758 O O . ALA A 1 100 ? -21.453 10.117 9.883 1 42.47 100 ALA A O 1
ATOM 759 N N . ASN A 1 101 ? -19.453 10.469 10.844 1 32.97 101 ASN A N 1
ATOM 760 C CA . ASN A 1 101 ? -19.594 11.922 10.906 1 32.97 101 ASN A CA 1
ATOM 761 C C . ASN A 1 101 ? -18.406 12.633 10.273 1 32.97 101 ASN A C 1
ATOM 763 O O . ASN A 1 101 ? -17.594 13.219 10.969 1 32.97 101 ASN A O 1
ATOM 767 N N . PRO A 1 102 ? -17.812 12.125 9.383 1 36.12 102 PRO A N 1
ATOM 768 C CA . PRO A 1 102 ? -16.531 12.633 8.891 1 36.12 102 PRO A CA 1
ATOM 769 C C . PRO A 1 102 ? -16.516 14.156 8.75 1 36.12 102 PRO A C 1
ATOM 771 O O . PRO A 1 102 ? -15.555 14.812 9.156 1 36.12 102 PRO A O 1
ATOM 774 N N . LEU A 1 103 ? -17.297 14.555 7.754 1 37.38 103 LEU A N 1
ATOM 775 C CA . LEU A 1 103 ? -17.453 15.93 7.309 1 37.38 103 LEU A CA 1
ATOM 776 C C . LEU A 1 103 ? -17.984 16.812 8.438 1 37.38 103 LEU A C 1
ATOM 778 O O . LEU A 1 103 ? -17.984 18.031 8.328 1 37.38 103 LEU A O 1
ATOM 782 N N . GLN A 1 104 ? -18.734 16.328 9.242 1 36.69 104 GLN A N 1
ATOM 783 C CA . GLN A 1 104 ? -19.344 17.219 10.227 1 36.69 104 GLN A CA 1
ATOM 784 C C . GLN A 1 104 ? -18.312 17.719 11.227 1 36.69 104 GLN A C 1
ATOM 786 O O . GLN A 1 104 ? -18.344 18.891 11.625 1 36.69 104 GLN A O 1
ATOM 791 N N . SER A 1 105 ? -17.5 16.891 11.672 1 36.69 105 SER A N 1
ATOM 792 C CA . SER A 1 105 ? -16.531 17.375 12.656 1 36.69 105 SER A CA 1
ATOM 793 C C . SER A 1 105 ? -15.445 18.219 12 1 36.69 105 SER A C 1
ATOM 795 O O . SER A 1 105 ? -14.836 19.062 12.656 1 36.69 105 SER A O 1
ATOM 797 N N . LEU A 1 106 ? -15.109 17.891 10.797 1 37.84 106 LEU A N 1
ATOM 798 C CA . LEU A 1 106 ? -14.258 18.828 10.086 1 37.84 106 LEU A CA 1
ATOM 799 C C . LEU A 1 106 ? -14.953 20.172 9.914 1 37.84 106 LEU A C 1
ATOM 801 O O . LEU A 1 106 ? -14.289 21.219 9.844 1 37.84 106 LEU A O 1
ATOM 805 N N . GLN A 1 107 ? -16.172 20.125 9.758 1 37.91 107 GLN A N 1
ATOM 806 C CA . GLN A 1 107 ? -16.953 21.359 9.688 1 37.91 107 GLN A CA 1
ATOM 807 C C . GLN A 1 107 ? -16.938 22.109 11.016 1 37.91 107 GLN A C 1
ATOM 809 O O . GLN A 1 107 ? -16.938 23.344 11.047 1 37.91 107 GLN A O 1
ATOM 814 N N . HIS A 1 108 ? -16.984 21.312 12 1 39.78 108 HIS A N 1
ATOM 815 C CA . HIS A 1 108 ? -17.062 22.062 13.25 1 39.78 108 HIS A CA 1
ATOM 816 C C . HIS A 1 108 ? -15.719 22.703 13.602 1 39.78 108 HIS A C 1
ATOM 818 O O . HIS A 1 108 ? -15.68 23.766 14.211 1 39.78 108 HIS A O 1
ATOM 824 N N . GLN A 1 109 ? -14.688 22.156 13.273 1 35.97 109 GLN A N 1
ATOM 825 C CA . GLN A 1 109 ? -13.422 22.781 13.625 1 35.97 109 GLN A CA 1
ATOM 826 C C . GLN A 1 109 ? -13.094 23.938 12.688 1 35.97 109 GLN A C 1
ATOM 828 O O . GLN A 1 109 ? -12.312 24.828 13.031 1 35.97 109 GLN A O 1
ATOM 833 N N . SER A 1 110 ? -13.609 23.906 11.516 1 37.44 110 SER A N 1
ATOM 834 C CA . SER A 1 110 ? -13.414 25.094 10.688 1 37.44 110 SER A CA 1
ATOM 835 C C . SER A 1 110 ? -14.211 26.281 11.219 1 37.44 110 SER A C 1
ATOM 837 O O . SER A 1 110 ? -13.898 27.438 10.93 1 37.44 110 SER A O 1
ATOM 839 N N . GLN A 1 111 ? -15.328 26 11.852 1 38.31 111 GLN A N 1
ATOM 840 C CA . GLN A 1 111 ? -16.141 27.141 12.281 1 38.31 111 GLN A CA 1
ATOM 841 C C . GLN A 1 111 ? -15.547 27.797 13.523 1 38.31 111 GLN A C 1
ATOM 843 O O . GLN A 1 111 ? -15.883 28.938 13.844 1 38.31 111 GLN A O 1
ATOM 848 N N . SER A 1 112 ? -14.789 27 14.336 1 38.16 112 SER A N 1
ATOM 849 C CA . SER A 1 112 ? -14.359 27.734 15.516 1 38.16 112 SER A CA 1
ATOM 850 C C . SER A 1 112 ? -13.188 28.656 15.203 1 38.16 112 SER A C 1
ATOM 852 O O . SER A 1 112 ? -12.617 29.281 16.094 1 38.16 112 SER A O 1
ATOM 854 N N . ILE A 1 113 ? -12.758 28.453 13.844 1 36.47 113 ILE A N 1
ATOM 855 C CA . ILE A 1 113 ? -11.656 29.375 13.594 1 36.47 113 ILE A CA 1
ATOM 856 C C . ILE A 1 113 ? -12.211 30.719 13.117 1 36.47 113 ILE A C 1
ATOM 858 O O . ILE A 1 113 ? -11.453 31.656 12.883 1 36.47 113 ILE A O 1
ATOM 862 N N . TYR A 1 114 ? -13.469 30.75 12.859 1 28.19 114 TYR A N 1
ATOM 863 C CA . TYR A 1 114 ? -13.844 32.156 12.68 1 28.19 114 TYR A CA 1
ATOM 864 C C . TYR A 1 114 ? -14.141 32.812 14.016 1 28.19 114 TYR A C 1
ATOM 866 O O . TYR A 1 114 ? -14.648 32.188 14.938 1 28.19 114 TYR A O 1
ATOM 874 N N . MET B 1 1 ? -0.993 -20.062 3.27 1 87.25 1 MET B N 1
ATOM 875 C CA . MET B 1 1 ? -0.905 -20.328 1.836 1 87.25 1 MET B CA 1
ATOM 876 C C . MET B 1 1 ? -0.336 -19.125 1.09 1 87.25 1 MET B C 1
ATOM 878 O O . MET B 1 1 ? -0.716 -17.984 1.359 1 87.25 1 MET B O 1
ATOM 882 N N . LEU B 1 2 ? 0.645 -19.391 0.246 1 90.62 2 LEU B N 1
ATOM 883 C CA . LEU B 1 2 ? 1.284 -18.359 -0.573 1 90.62 2 LEU B CA 1
ATOM 884 C C . LEU B 1 2 ? 0.612 -18.266 -1.938 1 90.62 2 LEU B C 1
ATOM 886 O O . LEU B 1 2 ? 0.239 -19.281 -2.529 1 90.62 2 LEU B O 1
ATOM 890 N N . PHE B 1 3 ? 0.493 -17.047 -2.406 1 95.62 3 PHE B N 1
ATOM 891 C CA . PHE B 1 3 ? -0.237 -16.875 -3.656 1 95.62 3 PHE B CA 1
ATOM 892 C C . PHE B 1 3 ? 0.715 -16.531 -4.797 1 95.62 3 PHE B C 1
ATOM 894 O O . PHE B 1 3 ? 0.767 -17.25 -5.805 1 95.62 3 PHE B O 1
ATOM 901 N N . SER B 1 4 ? 1.461 -15.453 -4.684 1 95.81 4 SER B N 1
ATOM 902 C CA . SER B 1 4 ? 2.307 -15.008 -5.789 1 95.81 4 SER B CA 1
ATOM 903 C C . SER B 1 4 ? 3.576 -14.336 -5.273 1 95.81 4 SER B C 1
ATOM 905 O O . SER B 1 4 ? 3.586 -13.766 -4.18 1 95.81 4 SER B O 1
ATOM 907 N N . LEU B 1 5 ? 4.625 -14.422 -6.129 1 95.25 5 LEU B N 1
ATOM 908 C CA . LEU B 1 5 ? 5.91 -13.766 -5.895 1 95.25 5 LEU B CA 1
ATOM 909 C C . LEU B 1 5 ? 6.195 -12.734 -6.98 1 95.25 5 LEU B C 1
ATOM 911 O O . LEU B 1 5 ? 5.977 -12.992 -8.164 1 95.25 5 LEU B O 1
ATOM 915 N N . TYR B 1 6 ? 6.648 -11.586 -6.559 1 97.38 6 TYR B N 1
ATOM 916 C CA . TYR B 1 6 ? 7.012 -10.516 -7.484 1 97.38 6 TYR B CA 1
ATOM 917 C C . TYR B 1 6 ? 8.406 -9.992 -7.18 1 97.38 6 TYR B C 1
ATOM 919 O O . TYR B 1 6 ? 8.797 -9.883 -6.016 1 97.38 6 TYR B O 1
ATOM 927 N N . ILE B 1 7 ? 9.102 -9.617 -8.25 1 96.75 7 ILE B N 1
ATOM 928 C CA . ILE B 1 7 ? 10.383 -8.922 -8.125 1 96.75 7 ILE B CA 1
ATOM 929 C C . ILE B 1 7 ? 10.367 -7.656 -8.977 1 96.75 7 ILE B C 1
ATOM 931 O O . ILE B 1 7 ? 10.078 -7.715 -10.18 1 96.75 7 ILE B O 1
ATOM 935 N N . ILE B 1 8 ? 10.688 -6.582 -8.359 1 98.44 8 ILE B N 1
ATOM 936 C CA . ILE B 1 8 ? 10.719 -5.285 -9.023 1 98.44 8 ILE B CA 1
ATOM 937 C C . ILE B 1 8 ? 12.117 -4.688 -8.938 1 98.44 8 ILE B C 1
ATOM 939 O O . ILE B 1 8 ? 12.734 -4.684 -7.863 1 98.44 8 ILE B O 1
ATOM 943 N N . ASN B 1 9 ? 12.625 -4.199 -10.047 1 97.88 9 ASN B N 1
ATOM 944 C CA . ASN B 1 9 ? 13.945 -3.592 -10 1 97.88 9 ASN B CA 1
ATOM 945 C C . ASN B 1 9 ? 13.891 -2.154 -9.492 1 97.88 9 ASN B C 1
ATOM 947 O O . ASN B 1 9 ? 12.812 -1.644 -9.188 1 97.88 9 ASN B O 1
ATOM 951 N N . LYS B 1 10 ? 15.094 -1.499 -9.453 1 96.62 10 LYS B N 1
ATOM 952 C CA . LYS B 1 10 ? 15.203 -0.182 -8.828 1 96.62 10 LYS B CA 1
ATOM 953 C C . LYS B 1 10 ? 14.461 0.875 -9.648 1 96.62 10 LYS B C 1
ATOM 955 O O . LYS B 1 10 ? 14.008 1.883 -9.102 1 96.62 10 LYS B O 1
ATOM 960 N N . ALA B 1 11 ? 14.266 0.609 -10.93 1 97.56 11 ALA B N 1
ATOM 961 C CA . ALA B 1 11 ? 13.609 1.574 -11.812 1 97.56 11 ALA B CA 1
ATOM 962 C C . ALA B 1 11 ? 12.094 1.394 -11.805 1 97.56 11 ALA B C 1
ATOM 964 O O . ALA B 1 11 ? 11.367 2.168 -12.43 1 97.56 11 ALA B O 1
ATOM 965 N N . GLY B 1 12 ? 11.586 0.389 -11.141 1 97.62 12 GLY B N 1
ATOM 966 C CA . GLY B 1 12 ? 10.156 0.16 -11.023 1 97.62 12 GLY B CA 1
ATOM 967 C C . GLY B 1 12 ? 9.633 -0.856 -12.023 1 97.62 12 GLY B C 1
ATOM 968 O O . GLY B 1 12 ? 8.422 -1.069 -12.125 1 97.62 12 GLY B O 1
ATOM 969 N N . GLY B 1 13 ? 10.5 -1.53 -12.656 1 98.12 13 GLY B N 1
ATOM 970 C CA . GLY B 1 13 ? 10.102 -2.537 -13.633 1 98.12 13 GLY B CA 1
ATOM 971 C C . GLY B 1 13 ? 9.836 -3.895 -13.008 1 98.12 13 GLY B C 1
ATOM 972 O O . GLY B 1 13 ? 10.617 -4.367 -12.18 1 98.12 13 GLY B O 1
ATOM 973 N N . LEU B 1 14 ? 8.781 -4.543 -13.414 1 98.25 14 LEU B N 1
ATOM 974 C CA . LEU B 1 14 ? 8.5 -5.91 -13 1 98.25 14 LEU B CA 1
ATOM 975 C C . LEU B 1 14 ? 9.43 -6.895 -13.695 1 98.25 14 LEU B C 1
ATOM 977 O O . LEU B 1 14 ? 9.305 -7.121 -14.906 1 98.25 14 LEU B O 1
ATOM 981 N N . VAL B 1 15 ? 10.266 -7.5 -12.914 1 97.44 15 VAL B N 1
ATOM 982 C CA . VAL B 1 15 ? 11.32 -8.344 -13.477 1 97.44 15 VAL B CA 1
ATOM 983 C C . VAL B 1 15 ? 10.883 -9.805 -13.438 1 97.44 15 VAL B C 1
ATOM 985 O O . VAL B 1 15 ? 11.352 -10.617 -14.242 1 97.44 15 VAL B O 1
ATOM 988 N N . TYR B 1 16 ? 10.039 -10.125 -12.5 1 96.5 16 TYR B N 1
ATOM 989 C CA . TYR B 1 16 ? 9.672 -11.523 -12.289 1 96.5 16 TYR B CA 1
ATOM 990 C C . TYR B 1 16 ? 8.336 -11.625 -11.562 1 96.5 16 TYR B C 1
ATOM 992 O O . TYR B 1 16 ? 8.047 -10.836 -10.664 1 96.5 16 TYR B O 1
ATOM 1000 N N . GLN B 1 17 ? 7.547 -12.523 -12.039 1 97.5 17 GLN B N 1
ATOM 1001 C CA . GLN B 1 17 ? 6.285 -12.852 -11.391 1 97.5 17 GLN B CA 1
ATOM 1002 C C . GLN B 1 17 ? 6.004 -14.352 -11.453 1 97.5 17 GLN B C 1
ATOM 1004 O O . GLN B 1 17 ? 6.219 -14.984 -12.492 1 97.5 17 GLN B O 1
ATOM 1009 N N . GLN B 1 18 ? 5.605 -14.93 -10.328 1 95.5 18 GLN B N 1
ATOM 1010 C CA . GLN B 1 18 ? 5.277 -16.359 -10.312 1 95.5 18 GLN B CA 1
ATOM 1011 C C . GLN B 1 18 ? 4.113 -16.641 -9.367 1 95.5 18 GLN B C 1
ATOM 1013 O O . GLN B 1 18 ? 4.105 -16.172 -8.219 1 95.5 18 GLN B O 1
ATOM 1018 N N . ASP B 1 19 ? 3.141 -17.422 -9.883 1 95.81 19 ASP B N 1
ATOM 1019 C CA . ASP B 1 19 ? 2.092 -17.922 -9 1 95.81 19 ASP B CA 1
ATOM 1020 C C . ASP B 1 19 ? 2.584 -19.125 -8.203 1 95.81 19 ASP B C 1
ATOM 1022 O O . ASP B 1 19 ? 3.088 -20.094 -8.773 1 95.81 19 ASP B O 1
ATOM 1026 N N . LEU B 1 20 ? 2.404 -19.109 -6.906 1 93.12 20 LEU B N 1
ATOM 1027 C CA . LEU B 1 20 ? 2.975 -20.125 -6.02 1 93.12 20 LEU B CA 1
ATOM 1028 C C . LEU B 1 20 ? 1.937 -21.172 -5.664 1 93.12 20 LEU B C 1
ATOM 1030 O O . LEU B 1 20 ? 2.27 -22.203 -5.062 1 93.12 20 LEU B O 1
ATOM 1034 N N . SER B 1 21 ? 0.729 -20.938 -5.961 1 91 21 SER B N 1
ATOM 1035 C CA . SER B 1 21 ? -0.353 -21.875 -5.699 1 91 21 SER B CA 1
ATOM 1036 C C . SER B 1 21 ? -1.488 -21.719 -6.703 1 91 21 SER B C 1
ATOM 1038 O O . SER B 1 21 ? -1.633 -20.656 -7.312 1 91 21 SER B O 1
ATOM 1040 N N . PRO B 1 22 ? -2.271 -22.781 -6.871 1 94.12 22 PRO B N 1
ATOM 1041 C CA . PRO B 1 22 ? -3.416 -22.672 -7.777 1 94.12 22 PRO B CA 1
ATOM 1042 C C . PRO B 1 22 ? -4.453 -21.656 -7.309 1 94.12 22 PRO B C 1
ATOM 1044 O O . PRO B 1 22 ? -5.324 -21.25 -8.078 1 94.12 22 PRO B O 1
ATOM 1047 N N . LEU B 1 23 ? -4.344 -21.203 -6.078 1 92 23 LEU B N 1
ATOM 1048 C CA . LEU B 1 23 ? -5.309 -20.266 -5.523 1 92 23 LEU B CA 1
ATOM 1049 C C . LEU B 1 23 ? -4.895 -18.828 -5.805 1 92 23 LEU B C 1
ATOM 1051 O O . LEU B 1 23 ? -5.637 -17.891 -5.508 1 92 23 LEU B O 1
ATOM 1055 N N . ALA B 1 24 ? -3.781 -18.734 -6.402 1 95.31 24 ALA B N 1
ATOM 1056 C CA . ALA B 1 24 ? -3.354 -17.391 -6.789 1 95.31 24 ALA B CA 1
ATOM 1057 C C . ALA B 1 24 ? -4.32 -16.766 -7.801 1 95.31 24 ALA B C 1
ATOM 1059 O O . ALA B 1 24 ? -4.781 -17.453 -8.719 1 95.31 24 ALA B O 1
ATOM 1060 N N . PRO B 1 25 ? -4.586 -15.445 -7.555 1 95.19 25 PRO B N 1
ATOM 1061 C CA . PRO B 1 25 ? -5.469 -14.805 -8.531 1 95.19 25 PRO B CA 1
ATOM 1062 C C . PRO B 1 25 ? -4.902 -14.852 -9.953 1 95.19 25 PRO B C 1
ATOM 1064 O O . PRO B 1 25 ? -3.688 -14.734 -10.141 1 95.19 25 PRO B O 1
ATOM 1067 N N . LYS B 1 26 ? -5.816 -15.047 -10.914 1 94.38 26 LYS B N 1
ATOM 1068 C CA . LYS B 1 26 ? -5.402 -15.062 -12.312 1 94.38 26 LYS B CA 1
ATOM 1069 C C . LYS B 1 26 ? -5.457 -13.664 -12.922 1 94.38 26 LYS B C 1
ATOM 1071 O O . LYS B 1 26 ? -6.453 -13.289 -13.539 1 94.38 26 LYS B O 1
ATOM 1076 N N . LEU B 1 27 ? -4.383 -12.945 -12.875 1 97.19 27 LEU B N 1
ATOM 1077 C CA . LEU B 1 27 ? -4.258 -11.602 -13.422 1 97.19 27 LEU B CA 1
ATOM 1078 C C . LEU B 1 27 ? -3.725 -11.641 -14.844 1 97.19 27 LEU B C 1
ATOM 1080 O O . LEU B 1 27 ? -2.99 -12.555 -15.211 1 97.19 27 LEU B O 1
ATOM 1084 N N . SER B 1 28 ? -4.152 -10.672 -15.609 1 97.69 28 SER B N 1
ATOM 1085 C CA . SER B 1 28 ? -3.539 -10.5 -16.922 1 97.69 28 SER B CA 1
ATOM 1086 C C . SER B 1 28 ? -2.098 -10.016 -16.797 1 97.69 28 SER B C 1
ATOM 1088 O O . SER B 1 28 ? -1.693 -9.516 -15.742 1 97.69 28 SER B O 1
ATOM 1090 N N . SER B 1 29 ? -1.345 -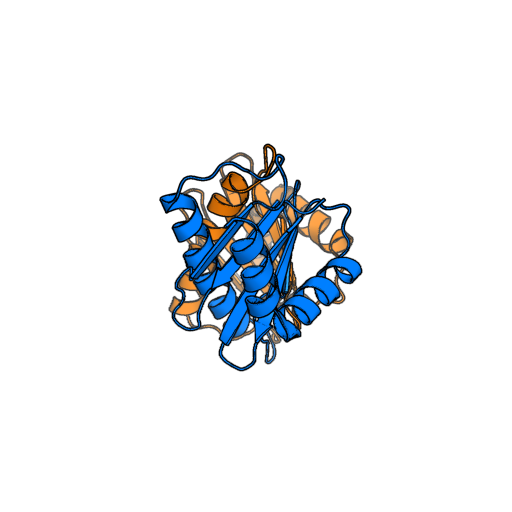10.109 -17.875 1 97.19 29 SER B N 1
ATOM 1091 C CA . SER B 1 29 ? 0.015 -9.586 -17.891 1 97.19 29 SER B CA 1
ATOM 1092 C C . SER B 1 29 ? 0.031 -8.086 -17.594 1 97.19 29 SER B C 1
ATOM 1094 O O . SER B 1 29 ? 0.881 -7.613 -16.844 1 97.19 29 SER B O 1
ATOM 1096 N N . ASN B 1 30 ? -0.91 -7.445 -18.203 1 97.12 30 ASN B N 1
ATOM 1097 C CA . ASN B 1 30 ? -1.015 -6.012 -17.969 1 97.12 30 ASN B CA 1
ATOM 1098 C C . ASN B 1 30 ? -1.311 -5.703 -16.5 1 97.12 30 ASN B C 1
ATOM 1100 O O . ASN B 1 30 ? -0.784 -4.738 -15.945 1 97.12 30 ASN B O 1
ATOM 1104 N N . ASP B 1 31 ? -2.117 -6.516 -15.828 1 98.19 31 ASP B N 1
ATOM 1105 C CA . ASP B 1 31 ? -2.461 -6.293 -14.422 1 98.19 31 ASP B CA 1
ATOM 1106 C C . ASP B 1 31 ? -1.267 -6.578 -13.516 1 98.19 31 ASP B C 1
ATOM 1108 O O . ASP B 1 31 ? -1.079 -5.902 -12.5 1 98.19 31 ASP B O 1
ATOM 1112 N N . HIS B 1 32 ? -0.476 -7.555 -13.859 1 98.38 32 HIS B N 1
ATOM 1113 C CA . HIS B 1 32 ? 0.754 -7.793 -13.109 1 98.38 32 HIS B CA 1
ATOM 1114 C C . HIS B 1 32 ? 1.698 -6.602 -13.203 1 98.38 32 HIS B C 1
ATOM 1116 O O . HIS B 1 32 ? 2.273 -6.176 -12.203 1 98.38 32 HIS B O 1
ATOM 1122 N N . LEU B 1 33 ? 1.774 -6.086 -14.422 1 98.44 33 LEU B N 1
ATOM 1123 C CA . LEU B 1 33 ? 2.625 -4.922 -14.633 1 98.44 33 LEU B CA 1
ATOM 1124 C C . LEU B 1 33 ? 2.117 -3.723 -13.836 1 98.44 33 LEU B C 1
ATOM 1126 O O . LEU B 1 33 ? 2.906 -3 -13.227 1 98.44 33 LEU B O 1
ATOM 1130 N N . ARG B 1 34 ? 0.833 -3.545 -13.883 1 98.56 34 ARG B N 1
ATOM 1131 C CA . ARG B 1 34 ? 0.21 -2.465 -13.125 1 98.56 34 ARG B CA 1
ATOM 1132 C C . ARG B 1 34 ? 0.459 -2.631 -11.633 1 98.56 34 ARG B C 1
ATOM 1134 O O . ARG B 1 34 ? 0.793 -1.665 -10.945 1 98.56 34 ARG B O 1
ATOM 1141 N N . LEU B 1 35 ? 0.326 -3.807 -11.125 1 98.62 35 LEU B N 1
ATOM 1142 C CA . LEU B 1 35 ? 0.547 -4.09 -9.711 1 98.62 35 LEU B CA 1
ATOM 1143 C C . LEU B 1 35 ? 1.978 -3.746 -9.305 1 98.62 35 LEU B C 1
ATOM 1145 O O . LEU B 1 35 ? 2.197 -3.08 -8.289 1 98.62 35 LEU B O 1
ATOM 1149 N N . GLY B 1 36 ? 2.893 -4.152 -10.164 1 98.62 36 GLY B N 1
ATOM 1150 C CA . GLY B 1 36 ? 4.289 -3.871 -9.875 1 98.62 36 GLY B CA 1
ATOM 1151 C C . GLY B 1 36 ? 4.613 -2.389 -9.875 1 98.62 36 GLY B C 1
ATOM 1152 O O . GLY B 1 36 ? 5.25 -1.889 -8.945 1 98.62 36 GLY B O 1
ATOM 1153 N N . SER B 1 37 ? 4.16 -1.716 -10.867 1 98.69 37 SER B N 1
ATOM 1154 C CA . SER B 1 37 ? 4.484 -0.302 -11.023 1 98.69 37 SER B CA 1
ATOM 1155 C C . SER B 1 37 ? 3.814 0.542 -9.945 1 98.69 37 SER B C 1
ATOM 1157 O O . SER B 1 37 ? 4.434 1.449 -9.383 1 98.69 37 SER B O 1
ATOM 1159 N N . THR B 1 38 ? 2.574 0.295 -9.664 1 98.62 38 THR B N 1
ATOM 1160 C CA . THR B 1 38 ? 1.859 1.054 -8.641 1 98.62 38 THR B CA 1
ATOM 1161 C C . THR B 1 38 ? 2.451 0.793 -7.262 1 98.62 38 THR B C 1
ATOM 1163 O O . THR B 1 38 ? 2.564 1.711 -6.445 1 98.62 38 THR B O 1
ATOM 1166 N N . PHE B 1 39 ? 2.838 -0.429 -7.012 1 98.69 39 PHE B N 1
ATOM 1167 C CA . PHE B 1 39 ? 3.498 -0.737 -5.746 1 98.69 39 PHE B CA 1
ATOM 1168 C C . PHE B 1 39 ? 4.801 0.039 -5.613 1 98.69 39 PHE B C 1
ATOM 1170 O O . PHE B 1 39 ? 5.098 0.593 -4.551 1 98.69 39 PHE B O 1
ATOM 1177 N N . HIS B 1 40 ? 5.539 0.022 -6.691 1 98.81 40 HIS B N 1
ATOM 1178 C CA . HIS B 1 40 ? 6.797 0.762 -6.68 1 98.81 40 HIS B CA 1
ATOM 1179 C C . HIS B 1 40 ? 6.57 2.227 -6.32 1 98.81 40 HIS B C 1
ATOM 1181 O O . HIS B 1 40 ? 7.27 2.775 -5.465 1 98.81 40 HIS B O 1
ATOM 1187 N N . SER B 1 41 ? 5.656 2.844 -6.98 1 98.62 41 SER B N 1
ATOM 1188 C CA . SER B 1 41 ? 5.348 4.25 -6.723 1 98.62 41 SER B CA 1
ATOM 1189 C C . SER B 1 41 ? 4.875 4.457 -5.289 1 98.62 41 SER B C 1
ATOM 1191 O O . SER B 1 41 ? 5.285 5.414 -4.629 1 98.62 41 SER B O 1
ATOM 1193 N N . MET B 1 42 ? 4.027 3.586 -4.805 1 98.56 42 MET B N 1
ATOM 1194 C CA . MET B 1 42 ? 3.498 3.674 -3.447 1 98.56 42 MET B CA 1
ATOM 1195 C C . MET B 1 42 ? 4.605 3.484 -2.416 1 98.56 42 MET B C 1
ATOM 1197 O O . MET B 1 42 ? 4.656 4.199 -1.414 1 98.56 42 MET B O 1
ATOM 1201 N N . HIS B 1 43 ? 5.445 2.492 -2.67 1 98.62 43 HIS B N 1
ATOM 1202 C CA . HIS B 1 43 ? 6.602 2.242 -1.817 1 98.62 43 HIS B CA 1
ATOM 1203 C C . HIS B 1 43 ? 7.457 3.496 -1.669 1 98.62 43 HIS B C 1
ATOM 1205 O O . HIS B 1 43 ? 7.848 3.855 -0.557 1 98.62 43 HIS B O 1
ATOM 1211 N N . ALA B 1 44 ? 7.723 4.125 -2.744 1 98 44 ALA B N 1
ATOM 1212 C CA . ALA B 1 44 ? 8.555 5.324 -2.748 1 98 44 ALA B CA 1
ATOM 1213 C C . ALA B 1 44 ? 7.887 6.465 -1.985 1 98 44 ALA B C 1
ATOM 1215 O O . ALA B 1 44 ? 8.516 7.109 -1.142 1 98 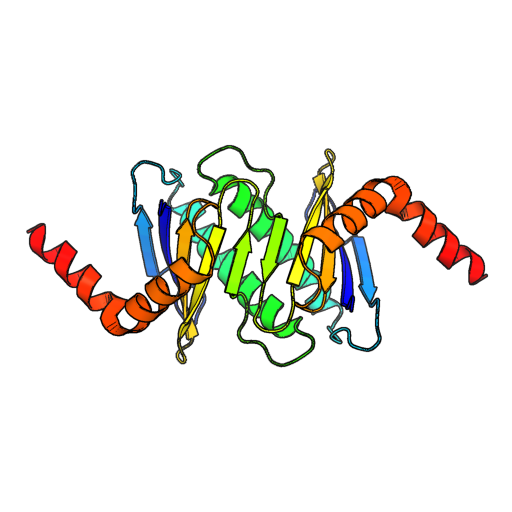44 ALA B O 1
ATOM 1216 N N . ILE B 1 45 ? 6.664 6.727 -2.275 1 98.38 45 ILE B N 1
ATOM 1217 C CA . ILE B 1 45 ? 6.008 7.871 -1.653 1 98.38 45 ILE B CA 1
ATOM 1218 C C . ILE B 1 45 ? 5.742 7.578 -0.179 1 98.38 45 ILE B C 1
ATOM 1220 O O . ILE B 1 45 ? 5.758 8.484 0.655 1 98.38 45 ILE B O 1
ATOM 1224 N N . ALA B 1 46 ? 5.531 6.328 0.178 1 98.25 46 ALA B N 1
ATOM 1225 C CA . ALA B 1 46 ? 5.391 5.953 1.583 1 98.25 46 ALA B CA 1
ATOM 1226 C C . ALA B 1 46 ? 6.664 6.262 2.363 1 98.25 46 ALA B C 1
ATOM 1228 O O . ALA B 1 46 ? 6.605 6.699 3.514 1 98.25 46 ALA B O 1
ATOM 1229 N N . ALA B 1 47 ? 7.793 6.008 1.719 1 97.44 47 ALA B N 1
ATOM 1230 C CA . ALA B 1 47 ? 9.062 6.34 2.365 1 97.44 47 ALA B CA 1
ATOM 1231 C C . ALA B 1 47 ? 9.164 7.844 2.621 1 97.44 47 ALA B C 1
ATOM 1233 O O . ALA B 1 47 ? 9.617 8.266 3.689 1 97.44 47 ALA B O 1
ATOM 1234 N N . LEU B 1 48 ? 8.734 8.57 1.646 1 96.56 48 LEU B N 1
ATOM 1235 C CA . LEU B 1 48 ? 8.773 10.031 1.757 1 96.56 48 LEU B CA 1
ATOM 1236 C C . LEU B 1 48 ? 7.801 10.516 2.822 1 96.56 48 LEU B C 1
ATOM 1238 O O . LEU B 1 48 ? 8.07 11.508 3.51 1 96.56 48 LEU B O 1
ATOM 1242 N N . ALA B 1 49 ? 6.668 9.828 2.963 1 97.31 49 ALA B N 1
ATOM 1243 C CA . ALA B 1 49 ? 5.586 10.25 3.852 1 97.31 49 ALA B CA 1
ATOM 1244 C C . ALA B 1 49 ? 5.84 9.789 5.281 1 97.31 49 ALA B C 1
ATOM 1246 O O . ALA B 1 49 ? 4.973 9.93 6.148 1 97.31 49 ALA B O 1
ATOM 1247 N N . ALA B 1 50 ? 6.941 9.211 5.543 1 96.44 50 ALA B N 1
ATOM 1248 C CA . ALA B 1 50 ? 7.281 8.727 6.879 1 96.44 50 ALA B CA 1
ATOM 1249 C C . ALA B 1 50 ? 7.715 9.875 7.785 1 96.44 50 ALA B C 1
ATOM 1251 O O . ALA B 1 50 ? 8.359 10.828 7.332 1 96.44 50 ALA B O 1
ATOM 1252 N N . PRO B 1 51 ? 7.363 9.828 9.055 1 94.88 51 PRO B N 1
ATOM 1253 C CA . PRO B 1 51 ? 7.77 10.883 9.992 1 94.88 51 PRO B CA 1
ATOM 1254 C C . PRO B 1 51 ? 9.281 10.922 10.211 1 94.88 51 PRO B C 1
ATOM 1256 O O . PRO B 1 51 ? 9.812 11.953 10.625 1 94.88 51 PRO B O 1
ATOM 1259 N N . THR B 1 52 ? 9.891 9.789 10.078 1 94.19 52 THR B N 1
ATOM 1260 C CA . THR B 1 52 ? 11.336 9.641 10.109 1 94.19 52 THR B CA 1
ATOM 1261 C C . THR B 1 52 ? 11.82 8.797 8.938 1 94.19 52 THR B C 1
ATOM 1263 O O . THR B 1 52 ? 11.016 8.328 8.133 1 94.19 52 THR B O 1
ATOM 1266 N N . ASN B 1 53 ? 13.07 8.602 8.852 1 93.44 53 ASN B N 1
ATOM 1267 C CA . ASN B 1 53 ? 13.594 7.805 7.75 1 93.44 53 ASN B CA 1
ATOM 1268 C C . ASN B 1 53 ? 12.961 6.414 7.715 1 93.44 53 ASN B C 1
ATOM 1270 O O . ASN B 1 53 ? 12.844 5.758 8.75 1 93.44 53 ASN B O 1
ATOM 1274 N N . SER B 1 54 ? 12.516 6.094 6.547 1 93.25 54 SER B N 1
ATOM 1275 C CA . SER B 1 54 ? 11.906 4.785 6.328 1 93.25 54 SER B CA 1
ATOM 1276 C C . SER B 1 54 ? 12.344 4.195 4.988 1 93.25 54 SER B C 1
ATOM 1278 O O . SER B 1 54 ? 12.602 4.93 4.035 1 93.25 54 SER B O 1
ATOM 1280 N N . GLY B 1 55 ? 12.383 2.924 4.914 1 94.62 55 GLY B N 1
ATOM 1281 C CA . GLY B 1 55 ? 12.75 2.234 3.688 1 94.62 55 GLY B CA 1
ATOM 1282 C C . GLY B 1 55 ? 11.578 2.016 2.748 1 94.62 55 GLY B C 1
ATOM 1283 O O . GLY B 1 55 ? 11.758 1.55 1.621 1 94.62 55 GLY B O 1
ATOM 1284 N N . GLY B 1 56 ? 10.398 2.357 3.197 1 97.38 56 GLY B N 1
ATOM 1285 C CA . GLY B 1 56 ? 9.219 2.088 2.396 1 97.38 56 GLY B CA 1
ATOM 1286 C C . GLY B 1 56 ? 8.281 1.072 3.029 1 97.38 56 GLY B C 1
ATOM 1287 O O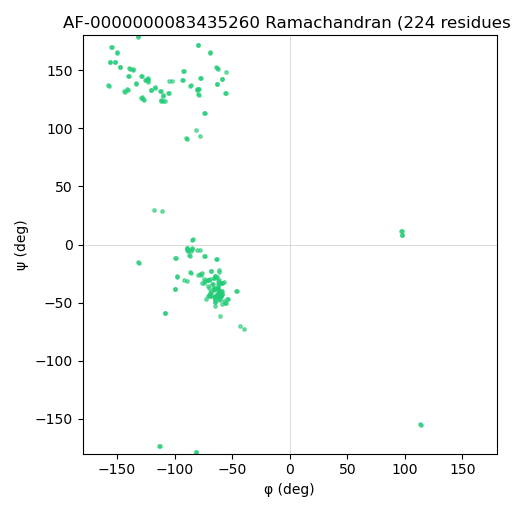 . GLY B 1 56 ? 8.242 0.942 4.254 1 97.38 56 GLY B O 1
ATOM 1288 N N . ILE B 1 57 ? 7.535 0.44 2.223 1 97.88 57 ILE B N 1
ATOM 1289 C CA . ILE B 1 57 ? 6.469 -0.435 2.695 1 97.88 57 ILE B CA 1
ATOM 1290 C C . ILE B 1 57 ? 7.051 -1.788 3.1 1 97.88 57 ILE B C 1
ATOM 1292 O O . ILE B 1 57 ? 7.793 -2.404 2.332 1 97.88 57 ILE B O 1
ATOM 1296 N N . ASP B 1 58 ? 6.625 -2.211 4.227 1 95.62 58 ASP B N 1
ATOM 1297 C CA . ASP B 1 58 ? 6.984 -3.551 4.68 1 95.62 58 ASP B CA 1
ATOM 1298 C C . ASP B 1 58 ? 5.852 -4.543 4.422 1 95.62 58 ASP B C 1
ATOM 1300 O O . ASP B 1 58 ? 6.098 -5.695 4.062 1 95.62 58 ASP B O 1
ATOM 1304 N N . SER B 1 59 ? 4.641 -4.055 4.633 1 95.31 59 SER B N 1
ATOM 1305 C CA . SER B 1 59 ? 3.506 -4.957 4.445 1 95.31 59 SER B CA 1
ATOM 1306 C C . SER B 1 59 ? 2.23 -4.184 4.133 1 95.31 59 SER B C 1
ATOM 1308 O O . SER B 1 59 ? 2.137 -2.988 4.418 1 95.31 59 SER B O 1
ATOM 1310 N N . LEU B 1 60 ? 1.366 -4.871 3.535 1 96.75 60 LEU B N 1
ATOM 1311 C CA . LEU B 1 60 ? 0.032 -4.387 3.193 1 96.75 60 LEU B CA 1
ATOM 1312 C C . LEU B 1 60 ? -1.012 -5.48 3.408 1 96.75 60 LEU B C 1
ATOM 1314 O O . LEU B 1 60 ? -0.753 -6.652 3.137 1 96.75 60 LEU B O 1
ATOM 1318 N N . GLU B 1 61 ? -2.238 -5.031 3.855 1 95.12 61 GLU B N 1
ATOM 1319 C CA . GLU B 1 61 ? -3.275 -6.02 4.137 1 95.12 61 GLU B CA 1
ATOM 1320 C C . GLU B 1 61 ? -4.613 -5.602 3.529 1 95.12 61 GLU B C 1
ATOM 1322 O O . GLU B 1 61 ? -4.977 -4.426 3.564 1 95.12 61 GLU B O 1
ATOM 1327 N N . THR B 1 62 ? -5.219 -6.582 3.014 1 96.38 62 THR B N 1
ATOM 1328 C CA . THR B 1 62 ? -6.625 -6.477 2.643 1 96.38 62 THR B CA 1
ATOM 1329 C C . THR B 1 62 ? -7.484 -7.395 3.508 1 96.38 62 THR B C 1
ATOM 1331 O O . THR B 1 62 ? -6.992 -7.984 4.473 1 96.38 62 THR B O 1
ATOM 1334 N N . SER B 1 63 ? -8.75 -7.484 3.178 1 94.06 63 SER B N 1
ATOM 1335 C CA . SER B 1 63 ? -9.625 -8.383 3.918 1 94.06 63 SER B CA 1
ATOM 1336 C C . SER B 1 63 ? -9.352 -9.844 3.555 1 94.06 63 SER B C 1
ATOM 1338 O O . SER B 1 63 ? -9.812 -10.758 4.246 1 94.06 63 SER B O 1
ATOM 1340 N N . THR B 1 64 ? -8.516 -10.078 2.486 1 94.69 64 THR B N 1
ATOM 1341 C CA . THR B 1 64 ? -8.445 -11.453 2.023 1 94.69 64 THR B CA 1
ATOM 1342 C C . THR B 1 64 ? -6.992 -11.891 1.844 1 94.69 64 THR B C 1
ATOM 1344 O O . THR B 1 64 ? -6.711 -13.086 1.736 1 94.69 64 THR B O 1
ATOM 1347 N N . PHE B 1 65 ? -6.066 -10.891 1.833 1 94.25 65 PHE B N 1
ATOM 1348 C CA . PHE B 1 65 ? -4.68 -11.328 1.711 1 94.25 65 PHE B CA 1
ATOM 1349 C C . PHE B 1 65 ? -3.73 -10.289 2.305 1 94.25 65 PHE B C 1
ATOM 1351 O O . PHE B 1 65 ? -4.148 -9.18 2.633 1 94.25 65 PHE B O 1
ATOM 1358 N N . ARG B 1 66 ? -2.48 -10.742 2.404 1 94.25 66 ARG B N 1
ATOM 1359 C CA . ARG B 1 66 ? -1.377 -9.898 2.859 1 94.25 66 ARG B CA 1
ATOM 1360 C C . ARG B 1 66 ? -0.24 -9.891 1.843 1 94.25 66 ARG B C 1
ATOM 1362 O O . ARG B 1 66 ? 0.046 -10.914 1.215 1 94.25 66 ARG B O 1
ATOM 1369 N N . LEU B 1 67 ? 0.336 -8.695 1.712 1 96.12 67 LEU B N 1
ATOM 1370 C CA . LEU B 1 67 ? 1.562 -8.531 0.938 1 96.12 67 LEU B CA 1
ATOM 1371 C C . LEU B 1 67 ? 2.734 -8.18 1.848 1 96.12 67 LEU B C 1
ATOM 1373 O O . LEU B 1 67 ? 2.639 -7.254 2.66 1 96.12 67 LEU B O 1
ATOM 1377 N N . GLN B 1 68 ? 3.766 -8.969 1.773 1 94.19 68 GLN B N 1
ATOM 1378 C CA . GLN B 1 68 ? 4.996 -8.719 2.518 1 94.19 68 GLN B CA 1
ATOM 1379 C C . GLN B 1 68 ? 6.148 -8.375 1.579 1 94.19 68 GLN B C 1
ATOM 1381 O O . GLN B 1 68 ? 6.398 -9.094 0.607 1 94.19 68 GLN B O 1
ATOM 1386 N N . CYS B 1 69 ? 6.836 -7.285 1.959 1 96.5 69 CYS B N 1
ATOM 1387 C CA . CYS B 1 69 ? 7.867 -6.797 1.048 1 96.5 69 CYS B CA 1
ATOM 1388 C C . CYS B 1 69 ? 9.227 -6.738 1.739 1 96.5 69 CYS B C 1
ATOM 1390 O O . CYS B 1 69 ? 9.305 -6.43 2.93 1 96.5 69 CYS B O 1
ATOM 1392 N N . LEU B 1 70 ? 10.242 -7.055 1.012 1 92.44 70 LEU B N 1
ATOM 1393 C CA . LEU B 1 70 ? 11.633 -6.836 1.392 1 92.44 70 LEU B CA 1
ATOM 1394 C C . LEU B 1 70 ? 12.383 -6.082 0.297 1 92.44 70 LEU B C 1
ATOM 1396 O O . LEU B 1 70 ? 12.359 -6.484 -0.868 1 92.44 70 LEU B O 1
ATOM 1400 N N . GLN B 1 71 ? 12.961 -5.008 0.692 1 93.94 71 GLN B N 1
ATOM 1401 C CA . GLN B 1 71 ? 13.797 -4.27 -0.25 1 93.94 71 GLN B CA 1
ATOM 1402 C C . GLN B 1 71 ? 15.273 -4.465 0.059 1 93.94 71 GLN B C 1
ATOM 1404 O O . GLN B 1 71 ? 15.703 -4.285 1.201 1 93.94 71 GLN B O 1
ATOM 1409 N N . THR B 1 72 ? 16.062 -4.809 -0.996 1 93.88 72 THR B N 1
ATOM 1410 C CA . THR B 1 72 ? 17.5 -4.938 -0.833 1 93.88 72 THR B CA 1
ATOM 1411 C C . THR B 1 72 ? 18.172 -3.566 -0.848 1 93.88 72 THR B C 1
ATOM 1413 O O . THR B 1 72 ? 17.547 -2.561 -1.169 1 93.88 72 THR B O 1
ATOM 1416 N N . LEU B 1 73 ? 19.5 -3.527 -0.537 1 90.25 73 LEU B N 1
ATOM 1417 C CA . LEU B 1 73 ? 20.266 -2.289 -0.524 1 90.25 73 LEU B CA 1
ATOM 1418 C C . LEU B 1 73 ? 20.359 -1.691 -1.925 1 90.25 73 LEU B C 1
ATOM 1420 O O . LEU B 1 73 ? 20.438 -0.47 -2.08 1 90.25 73 LEU B O 1
ATOM 1424 N N . THR B 1 74 ? 20.281 -2.531 -2.975 1 93.94 74 THR B N 1
ATOM 1425 C CA . THR B 1 74 ? 20.422 -2.072 -4.355 1 93.94 74 THR B CA 1
ATOM 1426 C C . THR B 1 74 ? 19.078 -1.56 -4.883 1 93.94 74 THR B C 1
ATOM 1428 O O . THR B 1 74 ? 19 -1.105 -6.023 1 93.94 74 THR B O 1
ATOM 1431 N N . GLY B 1 75 ? 18.094 -1.68 -4.102 1 94.5 75 GLY B N 1
ATOM 1432 C CA . GLY B 1 75 ? 16.812 -1.102 -4.461 1 94.5 75 GLY B CA 1
ATOM 1433 C C . GLY B 1 75 ? 15.852 -2.105 -5.086 1 94.5 75 GLY B C 1
ATOM 1434 O O . GLY B 1 75 ? 14.773 -1.737 -5.547 1 94.5 75 GLY B O 1
ATOM 1435 N N . ILE B 1 76 ? 16.266 -3.391 -5.047 1 96 76 ILE B N 1
ATOM 1436 C CA . ILE B 1 76 ? 15.398 -4.441 -5.559 1 96 76 ILE B CA 1
ATOM 1437 C C . ILE B 1 76 ? 14.336 -4.785 -4.516 1 96 76 ILE B C 1
ATOM 1439 O O . ILE B 1 76 ? 14.648 -4.93 -3.332 1 96 76 ILE B O 1
ATOM 1443 N N . LYS B 1 77 ? 13.086 -4.891 -4.977 1 96.69 77 LYS B N 1
ATOM 1444 C CA . LYS B 1 77 ? 11.984 -5.23 -4.078 1 96.69 77 LYS B CA 1
ATOM 1445 C C . LYS B 1 77 ? 11.453 -6.629 -4.367 1 96.69 77 LYS B C 1
ATOM 1447 O O . LYS B 1 77 ? 11.133 -6.957 -5.512 1 96.69 77 LYS B O 1
ATOM 1452 N N . PHE B 1 78 ? 11.367 -7.422 -3.314 1 93.75 78 PHE B N 1
ATOM 1453 C CA . PHE B 1 78 ? 10.695 -8.711 -3.34 1 93.75 78 PHE B CA 1
ATOM 1454 C C . PHE B 1 78 ? 9.406 -8.664 -2.535 1 93.75 78 PHE B C 1
ATOM 1456 O O . PHE B 1 78 ? 9.398 -8.234 -1.382 1 93.75 78 PHE B O 1
ATOM 1463 N N . PHE B 1 79 ? 8.312 -9.008 -3.207 1 94.31 79 PHE B N 1
ATOM 1464 C CA . PHE B 1 79 ? 7.148 -9.133 -2.336 1 94.31 79 PHE B CA 1
ATOM 1465 C C . PHE B 1 79 ? 6.348 -10.383 -2.689 1 94.31 79 PHE B C 1
ATOM 1467 O O . PHE B 1 79 ? 6.426 -10.883 -3.814 1 94.31 79 PHE B O 1
ATOM 1474 N N . ILE B 1 80 ? 5.688 -10.898 -1.637 1 94.06 80 ILE B N 1
ATOM 1475 C CA . ILE B 1 80 ? 4.848 -12.094 -1.729 1 94.06 80 ILE B CA 1
ATOM 1476 C C . ILE B 1 80 ? 3.438 -11.766 -1.241 1 94.06 80 ILE B C 1
ATOM 1478 O O . ILE B 1 80 ? 3.262 -10.977 -0.314 1 94.06 80 ILE B O 1
ATOM 1482 N N . THR B 1 81 ? 2.482 -12.328 -1.881 1 95.88 81 THR B N 1
ATOM 1483 C CA . THR B 1 81 ? 1.115 -12.273 -1.373 1 95.88 81 THR B CA 1
ATOM 1484 C C . THR B 1 81 ? 0.711 -13.609 -0.764 1 95.88 81 THR B C 1
ATOM 1486 O O . THR B 1 81 ? 1.087 -14.672 -1.273 1 95.88 81 THR B O 1
ATOM 1489 N N . ALA B 1 82 ? -0.011 -13.516 0.328 1 93.56 82 ALA B N 1
ATOM 1490 C CA . ALA B 1 82 ? -0.339 -14.727 1.069 1 93.56 82 ALA B CA 1
ATOM 1491 C C . ALA B 1 82 ? -1.672 -14.586 1.799 1 93.56 82 ALA B C 1
ATOM 1493 O O . ALA B 1 82 ? -2.186 -13.469 1.952 1 93.56 82 ALA B O 1
ATOM 1494 N N . ALA B 1 83 ? -2.152 -15.75 2.229 1 92.06 83 ALA B N 1
ATOM 1495 C CA . ALA B 1 83 ? -3.344 -15.727 3.07 1 92.06 83 ALA B CA 1
ATOM 1496 C C . ALA B 1 83 ? -3.07 -15.016 4.395 1 92.06 83 ALA B C 1
ATOM 1498 O O . ALA B 1 83 ? -1.934 -15.008 4.875 1 92.06 83 ALA B O 1
ATOM 1499 N N . LEU B 1 84 ? -4.082 -14.453 4.965 1 88.94 84 LEU B N 1
ATOM 1500 C CA . LEU B 1 84 ? -3.961 -13.609 6.148 1 88.94 84 LEU B CA 1
ATOM 1501 C C . LEU B 1 84 ? -3.445 -14.414 7.34 1 88.94 84 LEU B C 1
ATOM 1503 O O . LEU B 1 84 ? -2.896 -13.844 8.289 1 88.94 84 LEU B O 1
ATOM 1507 N N . VAL B 1 85 ? -3.689 -15.641 7.391 1 78.56 85 VAL B N 1
ATOM 1508 C CA . VAL B 1 85 ? -3.309 -16.5 8.508 1 78.56 85 VAL B CA 1
ATOM 1509 C C . VAL B 1 85 ? -1.791 -16.5 8.664 1 78.56 85 VAL B C 1
ATOM 1511 O O . VAL B 1 85 ? -1.275 -16.719 9.766 1 78.56 85 VAL B O 1
ATOM 1514 N N . TYR B 1 86 ? -1.123 -16.203 7.625 1 65.19 86 TYR B N 1
ATOM 1515 C CA . TYR B 1 86 ? 0.335 -16.172 7.684 1 65.19 86 TYR B CA 1
ATOM 1516 C C . TYR B 1 86 ? 0.832 -14.891 8.344 1 65.19 86 TYR B C 1
ATOM 1518 O O . TYR B 1 86 ? 0.473 -13.789 7.922 1 65.19 86 TYR B O 1
ATOM 1526 N N . ASN B 1 87 ? 1.055 -14.914 9.609 1 56.66 87 ASN B N 1
ATOM 1527 C CA . ASN B 1 87 ? 1.538 -13.758 10.352 1 56.66 87 ASN B CA 1
ATOM 1528 C C . ASN B 1 87 ? 2.834 -13.211 9.758 1 56.66 87 ASN B C 1
ATOM 1530 O O . ASN B 1 87 ? 3.57 -13.938 9.086 1 56.66 87 ASN B O 1
ATOM 1534 N N . ILE B 1 88 ? 3.078 -11.969 9.828 1 54.91 88 ILE B N 1
ATOM 1535 C CA . ILE B 1 88 ? 4.242 -11.227 9.359 1 54.91 88 ILE B CA 1
ATOM 1536 C C . ILE B 1 88 ? 5.52 -11.961 9.766 1 54.91 88 ILE B C 1
ATOM 1538 O O . ILE B 1 88 ? 6.48 -12.031 8.992 1 54.91 88 ILE B O 1
ATOM 1542 N N . VAL B 1 89 ? 5.48 -12.445 10.883 1 47.88 89 VAL B N 1
ATOM 1543 C CA . VAL B 1 89 ? 6.664 -13.062 11.477 1 47.88 89 VAL B CA 1
ATOM 1544 C C . VAL B 1 89 ? 7.098 -14.258 10.633 1 47.88 89 VAL B C 1
ATOM 1546 O O . VAL B 1 89 ? 8.297 -14.523 10.492 1 47.88 89 VAL B O 1
ATOM 1549 N N . LEU B 1 90 ? 6.234 -14.844 10.07 1 42.81 90 LEU B N 1
ATOM 1550 C CA . LEU B 1 90 ? 6.57 -16.047 9.305 1 42.81 90 LEU B CA 1
ATOM 1551 C C . LEU B 1 90 ? 7.012 -15.688 7.895 1 42.81 90 LEU B C 1
ATOM 1553 O O . LEU B 1 90 ? 7.828 -16.391 7.297 1 42.81 90 LEU B O 1
ATOM 1557 N N . LEU B 1 91 ? 6.617 -14.586 7.383 1 43.72 91 LEU B N 1
ATOM 1558 C CA . LEU B 1 91 ? 6.891 -14.25 5.992 1 43.72 91 LEU B CA 1
ATOM 1559 C C . LEU B 1 91 ? 8.227 -13.523 5.855 1 43.72 91 LEU B C 1
ATOM 1561 O O . LEU B 1 91 ? 8.922 -13.672 4.844 1 43.72 91 LEU B O 1
ATOM 1565 N N . GLU B 1 92 ? 8.625 -12.75 6.859 1 45.88 92 GLU B N 1
ATOM 1566 C CA . GLU B 1 92 ? 9.875 -11.992 6.824 1 45.88 92 GLU B CA 1
ATOM 1567 C C . GLU B 1 92 ? 11.078 -12.906 6.645 1 45.88 92 GLU B C 1
ATOM 1569 O O . GLU B 1 92 ? 11.953 -12.641 5.816 1 45.88 92 GLU B O 1
ATOM 1574 N N . PRO B 1 93 ? 11.102 -13.883 7.488 1 38.88 93 PRO B N 1
ATOM 1575 C CA . PRO B 1 93 ? 12.211 -14.812 7.277 1 38.88 93 PRO B CA 1
ATOM 1576 C C . PRO B 1 93 ? 12.219 -15.406 5.871 1 38.88 93 PRO B C 1
ATOM 1578 O O . PRO B 1 93 ? 13.289 -15.641 5.301 1 38.88 93 PRO B O 1
ATOM 1581 N N . ILE B 1 94 ? 11.062 -15.594 5.285 1 40.09 94 ILE B N 1
ATOM 1582 C CA . ILE B 1 94 ? 10.977 -16.172 3.953 1 40.09 94 ILE B CA 1
ATOM 1583 C C . ILE B 1 94 ? 11.523 -15.195 2.92 1 40.09 94 ILE B C 1
ATOM 1585 O O . ILE B 1 94 ? 12.273 -15.586 2.02 1 40.09 94 ILE B O 1
ATOM 1589 N N . LEU B 1 95 ? 11.164 -13.977 3.115 1 41.88 95 LEU B N 1
ATOM 1590 C CA . LEU B 1 95 ? 11.648 -12.961 2.184 1 41.88 95 LEU B CA 1
ATOM 1591 C C . LEU B 1 95 ? 13.141 -12.719 2.369 1 41.88 95 LEU B C 1
ATOM 1593 O O . LEU B 1 95 ? 13.859 -12.484 1.396 1 41.88 95 LEU B O 1
ATOM 1597 N N . ARG B 1 96 ? 13.539 -12.625 3.59 1 44.59 96 ARG B N 1
ATOM 1598 C CA . ARG B 1 96 ? 14.953 -12.43 3.887 1 44.59 96 ARG B CA 1
ATOM 1599 C C . ARG B 1 96 ? 15.789 -13.594 3.346 1 44.59 96 ARG B C 1
ATOM 1601 O O . ARG B 1 96 ? 16.906 -13.383 2.855 1 44.59 96 ARG B O 1
ATOM 1608 N N . VAL B 1 97 ? 15.305 -14.766 3.629 1 42.53 97 VAL B N 1
ATOM 1609 C CA . VAL B 1 97 ? 15.992 -15.922 3.076 1 42.53 97 VAL B CA 1
ATOM 1610 C C . VAL B 1 97 ? 15.984 -15.852 1.551 1 42.53 97 VAL B C 1
ATOM 1612 O O . VAL B 1 97 ? 16.953 -16.234 0.897 1 42.53 97 VAL B O 1
ATOM 1615 N N . GLY B 1 98 ? 14.773 -15.445 1.002 1 40.91 98 GLY B N 1
ATOM 1616 C CA . GLY B 1 98 ? 14.734 -15.242 -0.437 1 40.91 98 GLY B CA 1
ATOM 1617 C C . GLY B 1 98 ? 15.719 -14.188 -0.917 1 40.91 98 GLY B C 1
ATOM 1618 O O . GLY B 1 98 ? 16.203 -14.25 -2.047 1 40.91 98 GLY B O 1
ATOM 1619 N N . ASP B 1 99 ? 15.758 -13.156 -0.084 1 40.28 99 ASP B N 1
ATOM 1620 C CA . ASP B 1 99 ? 16.781 -12.172 -0.412 1 40.28 99 ASP B CA 1
ATOM 1621 C C . ASP B 1 99 ? 18.172 -12.797 -0.395 1 40.28 99 ASP B C 1
ATOM 1623 O O . ASP B 1 99 ? 19.047 -12.43 -1.191 1 40.28 99 ASP B O 1
ATOM 1627 N N . ALA B 1 100 ? 18.5 -13.656 0.625 1 38.97 100 ALA B N 1
ATOM 1628 C CA . ALA B 1 100 ? 19.812 -14.289 0.667 1 38.97 100 ALA B CA 1
ATOM 1629 C C . ALA B 1 100 ? 20.047 -15.148 -0.573 1 38.97 100 ALA B C 1
ATOM 1631 O O . ALA B 1 100 ? 21.172 -15.234 -1.08 1 38.97 100 ALA B O 1
ATOM 1632 N N . ASN B 1 101 ? 19.219 -16.266 -0.878 1 31.55 101 ASN B N 1
ATOM 1633 C CA . ASN B 1 101 ? 19.406 -17.172 -1.999 1 31.55 101 ASN B CA 1
ATOM 1634 C C . ASN B 1 101 ? 18.312 -17.016 -3.051 1 31.55 101 ASN B C 1
ATOM 1636 O O . ASN B 1 101 ? 17.422 -17.859 -3.162 1 31.55 101 ASN B O 1
ATOM 1640 N N . PRO B 1 102 ? 17.781 -15.969 -3.195 1 33.72 102 PRO B N 1
ATOM 1641 C CA . PRO B 1 102 ? 16.594 -15.828 -4.047 1 33.72 102 PRO B CA 1
ATOM 1642 C C . PRO B 1 102 ? 16.688 -16.672 -5.32 1 33.72 102 PRO B C 1
ATOM 1644 O O . PRO B 1 102 ? 15.719 -17.344 -5.688 1 33.72 102 PRO B O 1
ATOM 1647 N N . LEU B 1 103 ? 17.547 -16.172 -6.176 1 35.59 103 LEU B N 1
ATOM 1648 C CA . LEU B 1 103 ? 17.844 -16.625 -7.531 1 35.59 103 LEU B CA 1
ATOM 1649 C C . LEU B 1 103 ? 18.328 -18.062 -7.523 1 35.59 103 LEU B C 1
ATOM 1651 O O . LEU B 1 103 ? 18.469 -18.688 -8.578 1 35.59 103 LEU B O 1
ATOM 1655 N N . GLN B 1 104 ? 18.969 -18.453 -6.582 1 34.41 104 GLN B N 1
ATOM 1656 C CA . GLN B 1 104 ? 19.547 -19.781 -6.68 1 34.41 104 GLN B CA 1
ATOM 1657 C C . GLN B 1 104 ? 18.469 -20.859 -6.66 1 34.41 104 GLN B C 1
ATOM 1659 O O . GLN B 1 104 ? 18.562 -21.859 -7.371 1 34.41 104 GLN B O 1
ATOM 1664 N N . SER B 1 105 ? 17.516 -20.703 -5.836 1 35.47 105 SER B N 1
ATOM 1665 C CA . SER B 1 105 ? 16.5 -21.75 -5.812 1 35.47 105 SER B CA 1
ATOM 1666 C C . SER B 1 105 ? 15.562 -21.641 -7.008 1 35.47 105 SER B C 1
ATOM 1668 O O . SER B 1 105 ? 14.992 -22.641 -7.449 1 35.47 105 SER B O 1
ATOM 1670 N N . LEU B 1 106 ? 15.312 -20.453 -7.441 1 35.81 106 LEU B N 1
ATOM 1671 C CA . LEU B 1 106 ? 14.641 -20.375 -8.734 1 35.81 106 LEU B CA 1
ATOM 1672 C C . LEU B 1 106 ? 15.492 -20.984 -9.836 1 35.81 106 LEU B C 1
ATOM 1674 O O . LEU B 1 106 ? 14.961 -21.5 -10.82 1 35.81 106 LEU B O 1
ATOM 1678 N N . GLN B 1 107 ? 16.719 -20.828 -9.703 1 36.62 107 GLN B N 1
ATOM 1679 C CA . GLN B 1 107 ? 17.625 -21.469 -10.641 1 36.62 107 GLN B CA 1
ATOM 1680 C C . GLN B 1 107 ? 17.562 -22.984 -10.516 1 36.62 107 GLN B C 1
ATOM 1682 O O . GLN B 1 107 ? 17.719 -23.719 -11.5 1 36.62 107 GLN B O 1
ATOM 1687 N N . HIS B 1 108 ? 17.422 -23.359 -9.297 1 38.75 108 HIS B N 1
ATOM 1688 C CA . HIS B 1 108 ? 17.453 -24.828 -9.203 1 38.75 108 HIS B CA 1
ATOM 1689 C C . HIS B 1 108 ? 16.141 -25.438 -9.719 1 38.75 108 HIS B C 1
ATOM 1691 O O . HIS B 1 108 ? 16.156 -26.547 -10.266 1 38.75 108 HIS B O 1
ATOM 1697 N N . GLN B 1 109 ? 15.102 -24.797 -9.609 1 35.47 109 GLN B N 1
ATOM 1698 C CA . GLN B 1 109 ? 13.875 -25.391 -10.125 1 35.47 109 GLN B CA 1
ATOM 1699 C C . GLN B 1 109 ? 13.781 -25.234 -11.641 1 35.47 109 GLN B C 1
ATOM 1701 O O . GLN B 1 109 ? 13.094 -26 -12.312 1 35.47 109 GLN B O 1
ATOM 1706 N N . SER B 1 110 ? 14.398 -24.25 -12.164 1 37.44 110 SER B N 1
ATOM 1707 C CA . SER B 1 110 ? 14.438 -24.203 -13.625 1 37.44 110 SER B CA 1
ATOM 1708 C C . SER B 1 110 ? 15.328 -25.312 -14.18 1 37.44 110 SER B C 1
ATOM 1710 O O . SER B 1 110 ? 15.172 -25.719 -15.336 1 37.44 110 SER B O 1
ATOM 1712 N N . GLN B 1 111 ? 16.328 -25.672 -13.422 1 37.59 111 GLN B N 1
ATOM 1713 C CA . GLN B 1 111 ? 17.203 -26.688 -13.977 1 37.59 111 GLN B CA 1
ATOM 1714 C C . GLN B 1 111 ? 16.562 -28.078 -13.914 1 37.59 111 GLN B C 1
ATOM 1716 O O . GLN B 1 111 ? 16.938 -28.969 -14.672 1 37.59 111 GLN B O 1
ATOM 1721 N N . SER B 1 112 ? 15.602 -28.266 -12.945 1 38.47 112 SER B N 1
ATOM 1722 C CA . SER B 1 112 ? 15.125 -29.641 -12.969 1 38.47 112 SER B CA 1
ATOM 1723 C C . SER B 1 112 ? 14.094 -29.859 -14.078 1 38.47 112 SER B C 1
ATOM 1725 O O . SER B 1 112 ? 13.5 -30.922 -14.18 1 38.47 112 SER B O 1
ATOM 1727 N N . ILE B 1 113 ? 13.797 -28.609 -14.727 1 36.78 113 ILE B N 1
ATOM 1728 C CA . ILE B 1 113 ? 12.852 -28.875 -15.805 1 36.78 113 ILE B CA 1
ATOM 1729 C C . ILE B 1 113 ? 13.609 -29.266 -17.078 1 36.78 113 ILE B C 1
ATOM 1731 O O . ILE B 1 113 ? 13 -29.594 -18.094 1 36.78 113 ILE B O 1
ATOM 1735 N N . TYR B 1 114 ? 14.867 -29.094 -17.016 1 28.67 114 TYR B N 1
ATOM 1736 C CA . TYR B 1 114 ? 15.422 -29.734 -18.203 1 28.67 114 TYR B CA 1
ATOM 1737 C C . TYR B 1 114 ? 15.672 -31.219 -17.953 1 28.67 114 TYR B C 1
ATOM 1739 O O . TYR B 1 114 ? 15.977 -31.625 -16.828 1 28.67 114 TYR B O 1
#

Solvent-accessible surface area (backbone atoms only — not comparable to full-atom values): 11958 Å² total; per-residue (Å²): 100,57,20,34,41,39,32,30,43,68,89,37,46,66,74,44,76,44,74,68,36,93,68,27,50,89,68,53,72,69,51,50,48,49,46,37,37,33,46,41,53,34,28,52,45,48,20,67,60,29,66,51,91,42,93,15,56,37,34,36,31,38,87,57,30,29,35,43,41,42,70,49,96,82,44,36,35,40,36,37,33,26,35,61,86,56,47,68,78,66,49,52,57,53,44,52,51,34,68,73,50,41,69,56,57,57,48,50,59,58,54,69,70,100,100,58,21,35,41,40,31,29,42,66,88,34,46,67,75,43,75,45,72,69,34,93,67,28,50,88,67,53,72,68,51,50,47,48,46,38,36,33,46,41,53,36,29,52,45,47,21,68,60,29,66,52,92,40,94,16,54,38,35,36,30,37,87,56,31,29,38,44,41,44,71,49,96,83,44,36,36,39,36,38,34,24,35,61,84,58,48,67,77,65,49,49,57,52,47,51,49,35,67,72,52,42,66,56,56,55,46,50,58,57,53,70,71,100